Protein AF-A0A183HB91-F1 (afdb_monomer_lite)

Secondary structure (DSSP, 8-state):
--S-SSTTEETTTEEHHHHHHHHHHHHH--GGGSTT--GGGSHHHHHHHHHHHHHHHHHHHHHHHHTTS-HHHHHHHHHHHHHHHHHHHHHHHHHHHHHHHHHTTSSS-----HHHHHHHHHHHHHHHHHHHHHHTT---GGGHHHHHHHIIIIIIHHHHHHHHHHHHHHHHHHHHHHHHHHHS----HHHHHHHHHHHHHHHHHHHHHHHHHHHHHHHHHHHHHHHHHHHTTSSPPPSSSTHHHHHHHHHGGGGGGG-GGGT---S--HHHHHHHHTHHHHHHH-HHHHHHHHHHHHHHHHHHHHH--SSSHHHHHHHHHHHHHHHHHHHHHHHHTT--S---HHHHHHHHHHHHTT--

Foldseek 3Di:
DDQDPDPCDGVVHHHVLVVVVVLLCLQFVAPCPDPPDCQCVDVQLVVLVVVLSVLVSVLVVLLVVLVVDDLVSSLVSLLVSLLSLLVSLVSQVSSVVSVCVVCVPPDPDRDRCSNLSSVLVSLVSVLSSLLSCLVVVVDDLLCLLLSLVLCQPARLVSNLVSLVNSLVSSVVSVVVVVVVVVVVDDDDPVVVVVVVVVVVSSVVSVLVSLLSVLVSLLSLLSSLQSLLCVLVVNRDDDPDPCPQVVSCVVQVSNVSQCDCVNVHHSRDHPVRSCVVVVSVVSSVVHNLVSLQSSLVSLQVSLVSLCVLDDDDPSNVLSVVSSVLSVVSSVLSNCVSVVPPPVSPVVSVVVSSSVVSVSSD

Sequence (360 aa):
MVLFPSDDNILGRVQLSTVIVDSIRLFAAPPALDSMSQAFSVEQCRECWEEFINDSVKVFLGVIQMFGLNPARQREKIVCCIEDFSTLQAEAERAENAFDLYYFGQESSINLSLTSFVMLHTLYLIKYHFYLSFYLDLFASFEYSYVYWYLNEVVFKWLVNTLDRSITLVAAGEKRMLKVRKKSDRKKMSKCKKEIEMKKKANEKQRFLLFYRAQAKIAEAFFMAAVALIASGKIRMPLSDLEQSRFEHRMSPFSSLSSVTFGISLFVEYTQFIHISRIESLRMLGGAKCFSIAADAFDWARGELESLTGNDEIAQEAAAIARICKNNSVVSRIISSGSKNEVNFVTLWYSLYNIFNLII

pLDDT: mean 84.21, std 14.74, range [36.97, 97.75]

Radius of gyration: 22.95 Å; chains: 1; bounding box: 59×44×72 Å

InterPro domains:
  IPR007244 NAA35-like [PTHR21373] (2-344)
  IPR057982 NAA35-like, TPR repeats [PF25789] (3-345)

Structure (mmCIF, N/CA/C/O backbone):
data_AF-A0A183HB91-F1
#
_entry.id   AF-A0A183HB91-F1
#
loop_
_atom_site.group_PDB
_atom_site.id
_atom_site.type_symbol
_atom_site.label_atom_id
_atom_site.label_alt_id
_atom_site.label_comp_id
_atom_site.label_asym_id
_atom_site.label_entity_id
_atom_site.label_seq_id
_atom_site.pdbx_PDB_ins_code
_atom_site.Cartn_x
_atom_site.Cartn_y
_atom_site.Cartn_z
_atom_site.occupancy
_atom_site.B_iso_or_equiv
_atom_site.auth_seq_id
_atom_site.auth_comp_id
_atom_site.auth_asym_id
_atom_site.auth_atom_id
_atom_site.pdbx_PDB_model_num
ATOM 1 N N . MET A 1 1 ? 3.989 -24.593 14.521 1.00 52.81 1 MET A N 1
ATOM 2 C CA . MET A 1 1 ? 3.160 -23.883 15.520 1.00 52.81 1 MET A CA 1
ATOM 3 C C . MET A 1 1 ? 1.775 -23.718 14.918 1.00 52.81 1 MET A C 1
ATOM 5 O O . MET A 1 1 ? 1.701 -23.204 13.812 1.00 52.81 1 MET A O 1
ATOM 9 N N . VAL A 1 2 ? 0.716 -24.206 15.567 1.00 65.62 2 VAL A N 1
ATOM 10 C CA . VAL A 1 2 ? -0.665 -24.027 15.080 1.00 65.62 2 VAL A CA 1
ATOM 11 C C . VAL A 1 2 ? -1.209 -22.741 15.692 1.00 65.62 2 VAL A C 1
ATOM 13 O O . VAL A 1 2 ? -1.291 -22.643 16.914 1.00 65.62 2 VAL A O 1
ATOM 16 N N . LEU A 1 3 ? -1.514 -21.744 14.859 1.00 71.50 3 LEU A N 1
ATOM 17 C CA . LEU A 1 3 ? -1.938 -20.421 15.331 1.00 71.50 3 LEU A CA 1
ATOM 18 C C . LEU A 1 3 ? -3.397 -20.407 15.820 1.00 71.50 3 LEU A C 1
ATOM 20 O O . LEU A 1 3 ? -3.695 -19.694 16.771 1.00 71.50 3 LEU A O 1
ATOM 24 N N . PHE A 1 4 ? -4.260 -21.247 15.240 1.00 72.19 4 PHE A N 1
ATOM 25 C CA . PHE A 1 4 ? -5.665 -21.430 15.632 1.00 72.19 4 PHE A CA 1
ATOM 26 C C . PHE A 1 4 ? -5.953 -22.916 15.894 1.00 72.19 4 PHE A C 1
ATOM 28 O O . PHE A 1 4 ? -6.369 -23.634 14.987 1.00 72.19 4 PHE A O 1
ATOM 35 N N . PRO A 1 5 ? -5.637 -23.424 17.096 1.00 56.12 5 PRO A N 1
ATOM 36 C CA . PRO A 1 5 ? -5.826 -24.836 17.426 1.00 56.12 5 PRO A CA 1
ATOM 37 C C . PRO A 1 5 ? -7.298 -25.230 17.658 1.00 56.12 5 PRO A C 1
ATOM 39 O O . PRO A 1 5 ? -7.615 -26.408 17.516 1.00 56.12 5 PRO A O 1
ATOM 42 N N . SER A 1 6 ? -8.184 -24.276 17.976 1.00 52.97 6 SER A N 1
ATOM 43 C CA . SER A 1 6 ? -9.646 -24.455 18.058 1.00 52.97 6 SER A CA 1
ATOM 44 C C . SER A 1 6 ? -10.346 -23.098 18.236 1.00 52.97 6 SER A C 1
ATOM 46 O O . SER A 1 6 ? -9.891 -22.307 19.068 1.00 52.97 6 SER A O 1
ATOM 48 N N . ASP A 1 7 ? -11.429 -22.872 17.476 1.00 67.31 7 ASP A N 1
ATOM 49 C CA . ASP A 1 7 ? -12.219 -21.629 17.337 1.00 67.31 7 ASP A CA 1
ATOM 50 C C . ASP A 1 7 ? -11.373 -20.348 17.163 1.00 67.31 7 ASP A C 1
ATOM 52 O O . ASP A 1 7 ? -10.148 -20.413 17.074 1.00 67.31 7 ASP A O 1
ATOM 56 N N . ASP A 1 8 ? -11.999 -19.171 17.060 1.00 72.00 8 ASP A N 1
ATOM 57 C CA . ASP A 1 8 ? -11.373 -17.867 16.743 1.00 72.00 8 ASP A CA 1
ATOM 58 C C . ASP A 1 8 ? -10.358 -17.353 17.799 1.00 72.00 8 ASP A C 1
ATOM 60 O O . ASP A 1 8 ? -10.121 -16.151 17.937 1.00 72.00 8 ASP A O 1
ATOM 64 N N . ASN A 1 9 ? -9.749 -18.247 18.579 1.00 79.75 9 ASN A N 1
ATOM 65 C CA . ASN A 1 9 ? -8.780 -17.978 19.626 1.00 79.75 9 ASN A CA 1
ATOM 66 C C . ASN A 1 9 ? -7.344 -18.189 19.134 1.00 79.75 9 ASN A C 1
ATOM 68 O O . ASN A 1 9 ? -6.880 -19.310 18.904 1.00 79.75 9 ASN A O 1
ATOM 72 N N . ILE A 1 10 ? -6.584 -17.100 19.092 1.00 77.94 10 ILE A N 1
ATOM 73 C CA . ILE A 1 10 ? -5.156 -17.104 18.788 1.00 77.94 10 ILE A CA 1
ATOM 74 C C . ILE A 1 10 ? -4.423 -17.880 19.884 1.00 77.94 10 ILE A C 1
ATOM 76 O O . ILE A 1 10 ? -4.494 -17.544 21.073 1.00 77.94 10 ILE A O 1
ATOM 80 N N . LEU A 1 11 ? -3.729 -18.945 19.474 1.00 79.38 11 LEU A N 1
ATOM 81 C CA . LEU A 1 11 ? -3.016 -19.894 20.334 1.00 79.38 11 LEU A CA 1
ATOM 82 C C . LEU A 1 11 ? -3.896 -20.481 21.456 1.00 79.38 11 LEU A C 1
ATOM 84 O O . LEU A 1 11 ? -3.377 -20.872 22.502 1.00 79.38 11 LEU A O 1
ATOM 88 N N . GLY A 1 12 ? -5.223 -20.506 21.262 1.00 77.50 12 GLY A N 1
ATOM 89 C CA . GLY A 1 12 ? -6.198 -20.954 22.261 1.00 77.50 12 GLY A CA 1
ATOM 90 C C . GLY A 1 12 ? -6.335 -20.034 23.481 1.00 77.50 12 GLY A C 1
ATOM 91 O O . GLY A 1 12 ? -6.842 -20.476 24.508 1.00 77.50 12 GLY A O 1
ATOM 92 N N . ARG A 1 13 ? -5.845 -18.785 23.414 1.00 81.75 13 ARG A N 1
ATOM 93 C CA . ARG A 1 13 ? -5.780 -17.873 24.576 1.00 81.75 13 ARG A CA 1
ATOM 94 C C . ARG A 1 13 ? -6.534 -16.564 24.403 1.00 81.75 13 ARG A C 1
ATOM 96 O O . ARG A 1 13 ? -7.133 -16.095 25.364 1.00 81.75 13 ARG A O 1
ATOM 103 N N . VAL A 1 14 ? -6.445 -15.942 23.229 1.00 85.62 14 VAL A N 1
ATOM 104 C CA . VAL A 1 14 ? -6.984 -14.594 22.994 1.00 85.62 14 VAL A CA 1
ATOM 105 C C . VAL A 1 14 ? -7.917 -14.630 21.799 1.00 85.62 14 VAL A C 1
ATOM 107 O O . VAL A 1 14 ? -7.505 -15.056 20.723 1.00 85.62 14 VAL A O 1
ATOM 110 N N . GLN A 1 15 ? -9.147 -14.155 21.974 1.00 89.06 15 GLN A N 1
ATOM 111 C CA . GLN A 1 15 ? -10.116 -14.088 20.886 1.00 89.06 15 GLN A CA 1
ATOM 112 C C . GLN A 1 15 ? -9.663 -13.077 19.825 1.00 89.06 15 GLN A C 1
ATOM 114 O O . GLN A 1 15 ? -9.265 -11.955 20.156 1.00 89.06 15 GLN A O 1
ATOM 119 N N . LEU A 1 16 ? -9.748 -13.450 18.548 1.00 90.75 16 LEU A N 1
ATOM 120 C CA . LEU A 1 16 ? -9.341 -12.606 17.424 1.00 90.75 16 LEU A CA 1
ATOM 121 C C . LEU A 1 16 ? -10.114 -11.279 17.401 1.00 90.75 16 LEU A C 1
ATOM 123 O O . LEU A 1 16 ? -9.519 -10.236 17.140 1.00 90.75 16 LEU A O 1
ATOM 127 N N . SER A 1 17 ? -11.394 -11.291 17.783 1.00 93.94 17 SER A N 1
ATOM 128 C CA . SER A 1 17 ? -12.206 -10.078 17.952 1.00 93.94 17 SER A CA 1
ATOM 129 C C . SER A 1 17 ? -11.549 -9.070 18.902 1.00 93.94 17 SER A C 1
ATOM 131 O O . SER A 1 17 ? -11.483 -7.885 18.592 1.00 93.94 17 SER A O 1
ATOM 133 N N . THR A 1 18 ? -10.979 -9.527 20.023 1.00 92.94 18 THR A N 1
ATOM 134 C CA . THR A 1 18 ? -10.295 -8.656 20.993 1.00 92.94 18 THR A CA 1
ATOM 135 C C . THR A 1 18 ? -9.060 -8.010 20.368 1.00 92.94 18 THR A C 1
ATOM 137 O O . THR A 1 18 ? -8.849 -6.808 20.516 1.00 92.94 18 THR A O 1
ATOM 140 N N . VAL A 1 19 ? -8.280 -8.782 19.605 1.00 93.06 19 VAL A N 1
ATOM 141 C CA . VAL A 1 19 ? -7.089 -8.275 18.906 1.00 93.06 19 VAL A CA 1
ATOM 142 C C . VAL A 1 19 ? -7.458 -7.260 17.823 1.00 93.06 19 VAL A C 1
ATOM 144 O O . VAL A 1 19 ? -6.778 -6.242 17.683 1.00 93.06 19 VAL A O 1
ATOM 147 N N . ILE A 1 20 ? -8.549 -7.489 17.089 1.00 94.88 20 ILE A N 1
ATOM 148 C CA . ILE A 1 20 ? -9.061 -6.551 16.080 1.00 94.88 20 ILE A CA 1
ATOM 149 C C . ILE A 1 20 ? -9.508 -5.248 16.749 1.00 94.88 20 ILE A C 1
ATOM 151 O O . ILE A 1 20 ? -9.086 -4.170 16.333 1.00 94.88 20 ILE A O 1
ATOM 155 N N . VAL A 1 21 ? -10.292 -5.327 17.828 1.00 94.56 21 VAL A N 1
ATOM 156 C CA . VAL A 1 21 ? -10.744 -4.143 18.575 1.00 94.56 21 VAL A CA 1
ATOM 157 C C . VAL A 1 21 ? -9.558 -3.349 19.126 1.00 94.56 21 VAL A C 1
ATOM 159 O O . VAL A 1 21 ? -9.534 -2.122 19.013 1.00 94.56 21 VAL A O 1
ATOM 162 N N . ASP A 1 22 ? -8.543 -4.017 19.673 1.00 92.69 22 ASP A N 1
ATOM 163 C CA . ASP A 1 22 ? -7.336 -3.345 20.158 1.00 92.69 22 ASP A CA 1
ATOM 164 C C . ASP A 1 22 ? -6.518 -2.720 19.019 1.00 92.69 22 ASP A C 1
ATOM 166 O O . ASP A 1 22 ? -6.019 -1.601 19.161 1.00 92.69 22 ASP A O 1
ATOM 170 N N . SER A 1 23 ? -6.454 -3.372 17.858 1.00 93.38 23 SER A N 1
ATOM 171 C CA . SER A 1 23 ? -5.827 -2.818 16.651 1.00 93.38 23 SER A CA 1
ATOM 172 C C . SER A 1 23 ? -6.548 -1.555 16.172 1.00 93.38 23 SER A C 1
ATOM 174 O O . SER A 1 23 ? -5.900 -0.545 15.892 1.00 93.38 23 SER A O 1
ATOM 176 N N . ILE A 1 24 ? -7.884 -1.555 16.174 1.00 93.69 24 ILE A N 1
ATOM 177 C CA . ILE A 1 24 ? -8.702 -0.375 15.865 1.00 93.69 24 ILE A CA 1
ATOM 178 C C . ILE A 1 24 ? -8.445 0.740 16.887 1.00 93.69 24 ILE A C 1
ATOM 180 O O . ILE A 1 24 ? -8.246 1.893 16.501 1.00 93.69 24 ILE A O 1
ATOM 184 N N . ARG A 1 25 ? -8.375 0.433 18.191 1.00 90.81 25 ARG A N 1
ATOM 185 C CA . ARG A 1 25 ? -8.036 1.432 19.227 1.00 90.81 25 ARG A CA 1
ATOM 186 C C . ARG A 1 25 ? -6.679 2.074 18.971 1.00 90.81 25 ARG A C 1
ATOM 188 O O . ARG A 1 25 ? -6.563 3.296 19.053 1.00 90.81 25 ARG A O 1
ATOM 195 N N . LEU A 1 26 ? -5.668 1.268 18.652 1.00 89.31 26 LEU A N 1
ATOM 196 C CA . LEU A 1 26 ? -4.317 1.749 18.370 1.00 89.31 26 LEU A CA 1
ATOM 197 C C . LEU A 1 26 ? -4.258 2.566 17.079 1.00 89.31 26 LEU A C 1
ATOM 199 O O . LEU A 1 26 ? -3.508 3.540 17.011 1.00 89.31 26 LEU A O 1
ATOM 203 N N . PHE A 1 27 ? -5.038 2.200 16.066 1.00 90.88 27 PHE A N 1
ATOM 204 C CA . PHE A 1 27 ? -5.053 2.877 14.776 1.00 90.88 27 PHE A CA 1
ATOM 205 C C . PHE A 1 27 ? -5.843 4.193 14.803 1.00 90.88 27 PHE A C 1
ATOM 207 O O . PHE A 1 27 ? -5.357 5.200 14.296 1.00 90.88 27 PHE A O 1
ATOM 214 N N . ALA A 1 28 ? -7.022 4.208 15.417 1.00 88.31 28 ALA A N 1
ATOM 215 C CA . ALA A 1 28 ? -8.031 5.253 15.240 1.00 88.31 28 ALA A CA 1
ATOM 216 C C . ALA A 1 28 ? -8.426 5.989 16.529 1.00 88.31 28 ALA A C 1
ATOM 218 O O . ALA A 1 28 ? -8.928 7.110 16.465 1.00 88.31 28 ALA A O 1
ATOM 219 N N . ALA A 1 29 ? -8.239 5.365 17.698 1.00 87.31 29 ALA A N 1
ATOM 220 C CA . ALA A 1 29 ? -8.796 5.825 18.975 1.00 87.31 29 ALA A CA 1
ATOM 221 C C . ALA A 1 29 ? -10.270 6.304 18.863 1.00 87.31 29 ALA A C 1
ATOM 223 O O . ALA A 1 29 ? -10.576 7.449 19.229 1.00 87.31 29 ALA A O 1
ATOM 224 N N . PRO A 1 30 ? -11.184 5.477 18.309 1.00 88.25 30 PRO A N 1
ATOM 225 C CA . PRO A 1 30 ? -12.552 5.903 18.030 1.00 88.25 30 PRO A CA 1
ATOM 226 C C . PRO A 1 30 ? -13.308 6.208 19.337 1.00 88.25 30 PRO A C 1
ATOM 228 O O . PRO A 1 30 ? -13.194 5.429 20.287 1.00 88.25 30 PRO A O 1
ATOM 231 N N . PRO A 1 31 ? -14.117 7.288 19.404 1.00 85.69 31 PRO A N 1
ATOM 232 C CA . PRO A 1 31 ? -14.820 7.673 20.633 1.00 85.69 31 PRO A CA 1
ATOM 233 C C . PRO A 1 31 ? -15.761 6.604 21.181 1.00 85.69 31 PRO A C 1
ATOM 235 O O . PRO A 1 31 ? -15.942 6.514 22.391 1.00 85.69 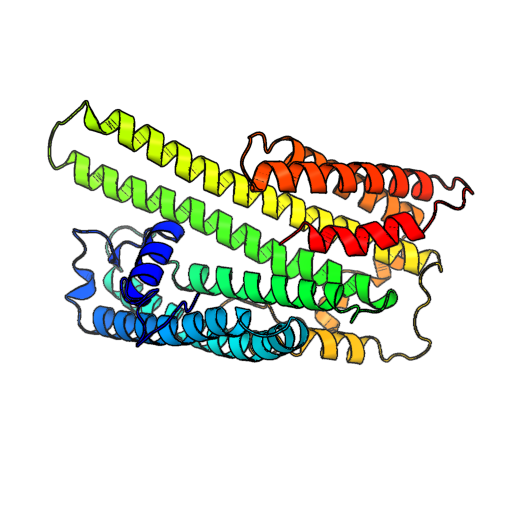31 PRO A O 1
ATOM 238 N N . ALA A 1 32 ? -16.332 5.768 20.307 1.00 85.75 32 ALA A N 1
ATOM 239 C CA . ALA A 1 32 ? -17.210 4.673 20.706 1.00 85.75 32 ALA A CA 1
ATOM 240 C C . ALA A 1 32 ? -16.540 3.726 21.718 1.00 85.75 32 ALA A C 1
ATOM 242 O O . ALA A 1 32 ? -17.212 3.213 22.606 1.00 85.75 32 ALA A O 1
ATOM 243 N N . LEU A 1 33 ? -15.214 3.555 21.633 1.00 86.81 33 LEU A N 1
ATOM 244 C CA . LEU A 1 33 ? -14.431 2.663 22.492 1.00 86.81 33 LEU A CA 1
ATOM 245 C C . LEU A 1 33 ? -13.872 3.334 23.754 1.00 86.81 33 LEU A C 1
ATOM 247 O O . LEU A 1 33 ? -13.156 2.682 24.522 1.00 86.81 33 LEU A O 1
ATOM 251 N N . ASP A 1 34 ? -14.175 4.612 23.980 1.00 84.06 34 ASP A N 1
ATOM 252 C CA . ASP A 1 34 ? -13.778 5.321 25.191 1.00 84.06 34 ASP A CA 1
ATOM 253 C C . ASP A 1 34 ? -14.562 4.790 26.403 1.00 84.06 34 ASP A C 1
ATOM 255 O O . ASP A 1 34 ? -15.761 4.537 26.328 1.00 84.06 34 ASP A O 1
ATOM 259 N N . SER A 1 35 ? -13.918 4.690 27.572 1.00 78.81 35 SER A N 1
ATOM 260 C CA . SER A 1 35 ? -14.524 4.091 28.779 1.00 78.81 35 SER A CA 1
ATOM 261 C C . SER A 1 35 ? -15.776 4.808 29.306 1.00 78.81 35 SER A C 1
ATOM 263 O O . SER A 1 35 ? -16.472 4.271 30.159 1.00 78.81 35 SER A O 1
ATOM 265 N N . MET A 1 36 ? -16.019 6.043 28.861 1.00 77.19 36 MET A N 1
ATOM 266 C CA . MET A 1 36 ? -17.174 6.865 29.244 1.00 77.19 36 MET A CA 1
ATOM 267 C C . MET A 1 36 ? -18.243 6.932 28.145 1.00 77.19 36 MET A C 1
ATOM 269 O O . MET A 1 36 ? -19.259 7.599 28.335 1.00 77.19 36 MET A O 1
ATOM 273 N N . SER A 1 37 ? -18.002 6.304 26.991 1.00 82.56 37 SER A N 1
ATOM 274 C CA . SER A 1 37 ? -18.927 6.329 25.865 1.00 82.56 37 SER A CA 1
ATOM 275 C C . SER A 1 37 ? -20.211 5.574 26.201 1.00 82.56 37 SER A C 1
ATOM 277 O O . SER A 1 37 ? -20.174 4.487 26.770 1.00 82.56 37 SER A O 1
ATOM 279 N N . GLN A 1 38 ? -21.348 6.155 25.823 1.00 85.25 38 GLN A N 1
ATOM 280 C CA . GLN A 1 38 ? -22.665 5.521 25.902 1.00 85.25 38 GLN A CA 1
ATOM 281 C C . GLN A 1 38 ? -23.158 5.089 24.514 1.00 85.25 38 GLN A C 1
ATOM 283 O O . GLN A 1 38 ? -24.316 4.715 24.374 1.00 85.25 38 GLN A O 1
ATOM 288 N N . ALA A 1 39 ? -22.303 5.112 23.484 1.00 85.31 39 ALA A N 1
ATOM 289 C CA . ALA A 1 39 ? -22.708 4.783 22.116 1.00 85.31 39 ALA A CA 1
ATOM 290 C C . ALA A 1 39 ? -23.334 3.383 22.012 1.00 85.31 39 ALA A C 1
ATOM 292 O O . ALA A 1 39 ? -24.367 3.213 21.379 1.00 85.31 39 ALA A O 1
ATOM 293 N N . PHE A 1 40 ? -22.789 2.402 22.734 1.00 88.50 40 PHE A N 1
ATOM 294 C CA . PHE A 1 40 ? -23.314 1.032 22.758 1.00 88.50 40 PHE A CA 1
ATOM 295 C C . PHE A 1 40 ? -24.604 0.845 23.572 1.00 88.50 40 PHE A C 1
ATOM 297 O O . PHE A 1 40 ? -25.138 -0.259 23.607 1.00 88.50 40 PHE A O 1
ATOM 304 N N . SER A 1 41 ? -25.112 1.892 24.235 1.00 88.94 41 SER A N 1
ATOM 305 C CA . SER A 1 41 ? -26.459 1.857 24.827 1.00 88.94 41 SER A CA 1
ATOM 306 C C . SER A 1 41 ? -27.559 2.031 23.776 1.00 88.94 41 SER A C 1
ATOM 308 O O . SER A 1 41 ? -28.701 1.650 24.019 1.00 88.94 41 SER A O 1
ATOM 310 N N . VAL A 1 42 ? -27.214 2.578 22.605 1.00 90.81 42 VAL A N 1
ATOM 311 C CA . VAL A 1 42 ? -28.108 2.656 21.452 1.00 90.81 42 VAL A CA 1
ATOM 312 C C . VAL A 1 42 ? -28.025 1.345 20.684 1.00 90.81 42 VAL A C 1
ATOM 314 O O . VAL A 1 42 ? -26.952 0.953 20.225 1.00 90.81 42 VAL A O 1
ATOM 317 N N . GLU A 1 43 ? -29.173 0.684 20.538 1.00 92.25 43 GLU A N 1
ATOM 318 C CA . GLU A 1 43 ? -29.297 -0.631 19.902 1.00 92.25 43 GLU A CA 1
ATOM 319 C C . GLU A 1 43 ? -28.682 -0.658 18.500 1.00 92.25 43 GLU A C 1
ATOM 321 O O . GLU A 1 43 ? -27.808 -1.481 18.247 1.00 92.25 43 GLU A O 1
ATOM 326 N N . GLN A 1 44 ? -29.011 0.324 17.656 1.00 92.25 44 GLN A N 1
ATOM 327 C CA . GLN A 1 44 ? -28.474 0.434 16.298 1.00 92.25 44 GLN A CA 1
ATOM 328 C C . GLN A 1 44 ? -26.936 0.508 16.257 1.00 92.25 44 GLN A C 1
ATOM 330 O O . GLN A 1 44 ? -26.300 -0.156 15.443 1.00 92.25 44 GLN A O 1
ATOM 335 N N . CYS A 1 45 ? -26.307 1.295 17.140 1.00 91.00 45 CYS A N 1
ATOM 336 C CA . CYS A 1 45 ? -24.845 1.402 17.191 1.00 91.00 45 CYS A CA 1
ATOM 337 C C . CYS A 1 45 ? -24.189 0.096 17.654 1.00 91.00 45 CYS A C 1
ATOM 339 O O . CYS A 1 45 ? -23.101 -0.247 17.193 1.00 91.00 45 CYS A O 1
ATOM 341 N N . ARG A 1 46 ? -24.832 -0.619 18.583 1.00 93.88 46 ARG A N 1
ATOM 342 C CA . ARG A 1 46 ? -24.362 -1.918 19.069 1.00 93.88 46 ARG A CA 1
ATOM 343 C C . ARG A 1 46 ? -24.466 -2.985 17.981 1.00 93.88 46 ARG A C 1
ATOM 345 O O . ARG A 1 46 ? -23.479 -3.668 17.746 1.00 93.88 46 ARG A O 1
ATOM 352 N N . GLU A 1 47 ? -25.607 -3.084 17.305 1.00 95.50 47 GLU A N 1
ATOM 353 C CA . GLU A 1 47 ? -25.835 -4.063 16.234 1.00 95.50 47 GLU A CA 1
ATOM 354 C C . GLU A 1 47 ? -24.842 -3.878 15.084 1.00 95.50 47 GLU A C 1
ATOM 356 O O . GLU A 1 47 ? -24.103 -4.807 14.765 1.00 95.50 47 GLU A O 1
ATOM 361 N N . CYS A 1 48 ? -24.719 -2.660 14.539 1.00 94.25 48 CYS A N 1
ATOM 362 C CA . CYS A 1 48 ? -23.772 -2.401 13.450 1.00 94.25 48 CYS A CA 1
ATOM 363 C C . CYS A 1 48 ? -22.312 -2.664 13.860 1.00 94.25 48 CYS A C 1
ATOM 365 O O . CYS A 1 48 ? -21.499 -3.080 13.037 1.00 94.25 48 CYS A O 1
ATOM 367 N N . TRP A 1 49 ? -21.954 -2.423 15.125 1.00 94.44 49 TRP A N 1
ATOM 368 C CA . TRP A 1 49 ? -20.618 -2.731 15.633 1.00 94.44 49 TRP A CA 1
ATOM 369 C C . TRP A 1 49 ? -20.366 -4.234 15.757 1.00 94.44 49 TRP A C 1
ATOM 371 O O . TRP A 1 49 ? -19.300 -4.709 15.369 1.00 94.44 49 TRP A O 1
ATOM 381 N N . GLU A 1 50 ? -21.320 -4.984 16.308 1.00 95.00 50 GLU A N 1
ATOM 382 C CA . GLU A 1 50 ? -21.208 -6.435 16.461 1.00 95.00 50 GLU A CA 1
ATOM 383 C C . GLU A 1 50 ? -21.135 -7.134 15.100 1.00 95.00 50 GLU A C 1
ATOM 385 O O . GLU A 1 50 ? -20.271 -7.991 14.912 1.00 95.00 50 GLU A O 1
ATOM 390 N N . GLU A 1 51 ? -21.959 -6.720 14.133 1.00 96.12 51 GLU A N 1
ATOM 391 C CA . GLU A 1 51 ? -21.886 -7.185 12.741 1.00 96.12 51 GLU A CA 1
ATOM 392 C C . GLU A 1 51 ? -20.502 -6.919 12.137 1.00 96.12 51 GLU A C 1
ATOM 394 O O . GLU A 1 51 ? -19.820 -7.856 11.713 1.00 96.12 51 GLU A O 1
ATOM 399 N N . PHE A 1 52 ? -20.026 -5.670 12.206 1.00 96.44 52 PHE A N 1
ATOM 400 C CA . PHE A 1 52 ? -18.714 -5.291 11.682 1.00 96.44 52 PHE A CA 1
ATOM 401 C C . PHE A 1 52 ? -17.565 -6.098 12.310 1.00 96.44 52 PHE A C 1
ATOM 403 O O . PHE A 1 52 ? -16.647 -6.525 11.604 1.00 96.44 52 PHE A O 1
ATOM 410 N N . ILE A 1 53 ? -17.582 -6.322 13.629 1.00 96.31 53 ILE A N 1
ATOM 411 C CA . ILE A 1 53 ? -16.537 -7.101 14.309 1.00 96.31 53 ILE A CA 1
ATOM 412 C C . ILE A 1 53 ? -16.613 -8.581 13.935 1.00 96.31 53 ILE A C 1
ATOM 414 O O . ILE A 1 53 ? -15.569 -9.186 13.686 1.00 96.31 53 ILE A O 1
ATOM 418 N N . ASN A 1 54 ? -17.810 -9.163 13.858 1.00 95.19 54 ASN A N 1
ATOM 419 C CA . ASN A 1 54 ? -17.984 -10.560 13.464 1.00 95.19 54 ASN A CA 1
ATOM 420 C C . ASN A 1 54 ? -17.492 -10.806 12.035 1.00 95.19 54 ASN A C 1
ATOM 422 O O . ASN A 1 54 ? -16.795 -11.791 11.782 1.00 95.19 54 ASN A O 1
ATOM 426 N N . ASP A 1 55 ? -17.791 -9.898 11.111 1.00 96.44 55 ASP A N 1
ATOM 427 C CA . ASP A 1 55 ? -17.302 -10.007 9.740 1.00 96.44 55 ASP A CA 1
ATOM 428 C C . ASP A 1 55 ? -15.802 -9.726 9.654 1.00 96.44 55 ASP A C 1
ATOM 430 O O . ASP A 1 55 ? -15.081 -10.485 9.004 1.00 96.44 55 ASP A O 1
ATOM 434 N N . SER A 1 56 ? -15.283 -8.755 10.414 1.00 96.56 56 SER A N 1
ATOM 435 C CA . SER A 1 56 ? -13.836 -8.537 10.533 1.00 96.56 56 SER A CA 1
ATOM 436 C C . SER A 1 56 ? -13.109 -9.811 10.972 1.00 96.56 56 SER A C 1
ATOM 438 O O . SER A 1 56 ? -12.097 -10.168 10.375 1.00 96.56 56 SER A O 1
ATOM 440 N N . VAL A 1 57 ? -13.614 -10.538 11.975 1.00 95.25 57 VAL A N 1
ATOM 441 C CA . VAL A 1 57 ? -13.009 -11.803 12.432 1.00 95.25 57 VAL A CA 1
ATOM 442 C C . VAL A 1 57 ? -12.882 -12.800 11.281 1.00 95.25 57 VAL A C 1
ATOM 444 O O . VAL A 1 57 ? -11.789 -13.326 11.067 1.00 95.25 57 VAL A O 1
ATOM 447 N N . LYS A 1 58 ? -13.947 -13.009 10.495 1.00 93.31 58 LYS A N 1
ATOM 448 C CA . LYS A 1 58 ? -13.932 -13.930 9.344 1.00 93.31 58 LYS A CA 1
ATOM 449 C C . LYS A 1 58 ? -12.909 -13.500 8.290 1.00 93.31 58 LYS A C 1
ATOM 451 O O . LYS A 1 58 ? -12.100 -14.316 7.847 1.00 93.31 58 LYS A O 1
ATOM 456 N N . VAL A 1 59 ? -12.914 -12.217 7.924 1.00 95.75 59 VAL A N 1
ATOM 457 C CA . VAL A 1 59 ? -12.026 -11.664 6.892 1.00 95.75 59 VAL A CA 1
ATOM 458 C C . VAL A 1 59 ? -10.556 -11.751 7.319 1.00 95.75 59 VAL A C 1
ATOM 460 O O . VAL A 1 59 ? -9.712 -12.268 6.581 1.00 95.75 59 VAL A O 1
ATOM 463 N N . PHE A 1 60 ? -10.232 -11.311 8.538 1.00 95.19 60 PHE A N 1
ATOM 464 C CA . PHE A 1 60 ? -8.866 -11.369 9.063 1.00 95.19 60 PHE A CA 1
ATOM 465 C C . PHE A 1 60 ? -8.386 -12.806 9.280 1.00 95.19 60 PHE A C 1
ATOM 467 O O . PHE A 1 60 ? -7.215 -13.095 9.028 1.00 95.19 60 PHE A O 1
ATOM 474 N N . LEU A 1 61 ? -9.266 -13.727 9.682 1.00 92.38 61 LEU A N 1
ATOM 475 C CA . LEU A 1 61 ? -8.928 -15.146 9.755 1.00 92.38 61 LEU A CA 1
ATOM 476 C C . LEU A 1 61 ? -8.535 -15.690 8.373 1.00 92.38 61 LEU A C 1
ATOM 478 O O . LEU A 1 61 ? -7.519 -16.378 8.264 1.00 92.38 61 LEU A O 1
ATOM 482 N N . GLY A 1 62 ? -9.269 -15.319 7.319 1.00 92.50 62 GLY A N 1
ATOM 483 C CA . GLY A 1 62 ? -8.937 -15.665 5.934 1.00 92.50 62 GLY A CA 1
ATOM 484 C C . GLY A 1 62 ? -7.546 -15.176 5.509 1.00 92.50 62 GLY A C 1
ATOM 485 O O . GLY A 1 62 ? -6.774 -15.943 4.927 1.00 92.50 62 GLY A O 1
ATOM 486 N N . VAL A 1 63 ? -7.181 -13.941 5.872 1.00 94.88 63 VAL A N 1
ATOM 487 C CA . VAL A 1 63 ? -5.833 -13.390 5.629 1.00 94.88 63 VAL A CA 1
ATOM 488 C C . VAL A 1 63 ? -4.760 -14.153 6.399 1.00 94.88 63 VAL A C 1
ATOM 490 O O . VAL A 1 63 ? -3.712 -14.483 5.846 1.00 94.88 63 VAL A O 1
ATOM 493 N N . ILE A 1 64 ? -4.992 -14.462 7.674 1.00 92.38 64 ILE A N 1
ATOM 494 C CA . ILE A 1 64 ? -3.996 -15.175 8.478 1.00 92.38 64 ILE A CA 1
ATOM 495 C C . ILE A 1 64 ? -3.788 -16.601 7.945 1.00 92.38 64 ILE A C 1
ATOM 497 O O . ILE A 1 64 ? -2.653 -17.063 7.836 1.00 92.38 64 ILE A O 1
ATOM 501 N N . GLN A 1 65 ? -4.867 -17.289 7.564 1.00 91.12 65 GLN A N 1
ATOM 502 C CA . GLN A 1 65 ? -4.803 -18.623 6.962 1.00 91.12 65 GLN A CA 1
ATOM 503 C C . GLN A 1 65 ? -4.088 -18.616 5.608 1.00 91.12 65 GLN A C 1
ATOM 505 O O . GLN A 1 65 ? -3.337 -19.548 5.312 1.00 91.12 65 GLN A O 1
ATOM 510 N N . MET A 1 66 ? -4.269 -17.561 4.809 1.00 94.31 66 MET A N 1
ATOM 511 C CA . MET A 1 66 ? -3.564 -17.388 3.540 1.00 94.31 66 MET A CA 1
ATOM 512 C C . MET A 1 66 ? -2.044 -17.466 3.726 1.00 94.31 66 MET A C 1
ATOM 514 O O . MET A 1 66 ? -1.397 -18.159 2.946 1.00 94.31 66 MET A O 1
ATOM 518 N N . PHE A 1 67 ? -1.465 -16.857 4.766 1.00 92.00 67 PHE A N 1
ATOM 519 C CA . PHE A 1 67 ? -0.015 -16.929 5.018 1.00 92.00 67 PHE A CA 1
ATOM 520 C C . PHE A 1 67 ? 0.510 -18.349 5.306 1.00 92.00 67 PHE A C 1
ATOM 522 O O . PHE A 1 67 ? 1.716 -18.578 5.242 1.00 92.00 67 PHE A O 1
ATOM 529 N N . GLY A 1 68 ? -0.368 -19.322 5.57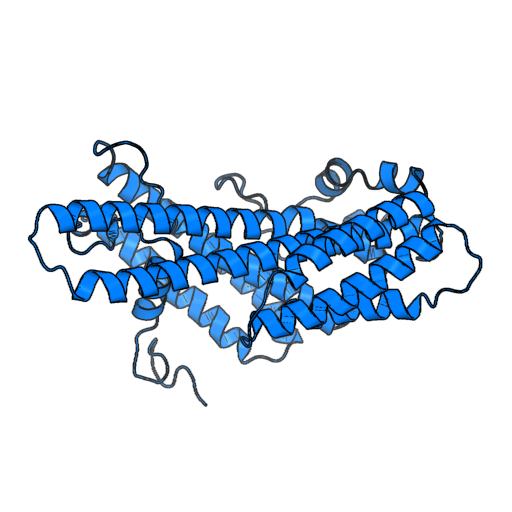5 1.00 91.19 68 GLY A N 1
ATOM 530 C CA . GLY A 1 68 ? -0.010 -20.742 5.666 1.00 91.19 68 GLY A CA 1
ATOM 531 C C . GLY A 1 68 ? 0.175 -21.442 4.311 1.00 91.19 68 GLY A C 1
ATOM 532 O O . GLY A 1 68 ? 0.618 -22.588 4.271 1.00 91.19 68 GLY A O 1
ATOM 533 N N . LEU A 1 69 ? -0.172 -20.785 3.202 1.00 94.06 69 LEU A N 1
ATOM 534 C CA . LEU A 1 69 ? -0.044 -21.317 1.845 1.00 94.06 69 LEU A CA 1
ATOM 535 C C . LEU A 1 69 ? 1.346 -21.023 1.259 1.00 94.06 69 LEU A C 1
ATOM 537 O O . LEU A 1 69 ? 2.084 -20.180 1.759 1.00 94.06 69 LEU A O 1
ATOM 541 N N . ASN A 1 70 ? 1.709 -21.687 0.157 1.00 96.50 70 ASN A N 1
ATOM 542 C CA . ASN A 1 70 ? 2.913 -21.316 -0.599 1.00 96.50 70 ASN A CA 1
ATOM 543 C C . ASN A 1 70 ? 2.720 -19.971 -1.342 1.00 96.50 70 ASN A C 1
ATOM 545 O O . ASN A 1 70 ? 1.576 -19.608 -1.620 1.00 96.50 70 ASN A O 1
ATOM 549 N N . PRO A 1 71 ? 3.796 -19.256 -1.728 1.00 94.81 71 PRO A N 1
ATOM 550 C CA . PRO A 1 71 ? 3.705 -17.907 -2.306 1.00 94.81 71 PRO A CA 1
ATOM 551 C C . PRO A 1 71 ? 2.779 -17.769 -3.528 1.00 94.81 71 PRO A C 1
ATOM 553 O O . PRO A 1 71 ? 2.048 -16.788 -3.641 1.00 94.81 71 PRO A O 1
ATOM 556 N N . ALA A 1 72 ? 2.746 -18.759 -4.428 1.00 95.81 72 ALA A N 1
ATOM 557 C CA . ALA A 1 72 ? 1.848 -18.730 -5.587 1.00 95.81 72 ALA A CA 1
ATOM 558 C C . ALA A 1 72 ? 0.372 -18.805 -5.163 1.00 95.81 72 ALA A C 1
ATOM 560 O O . ALA A 1 72 ? -0.457 -18.026 -5.631 1.00 95.81 72 ALA A O 1
ATOM 561 N N . ARG A 1 73 ? 0.057 -19.690 -4.211 1.00 97.62 73 ARG A N 1
ATOM 562 C CA . ARG A 1 73 ? -1.292 -19.828 -3.644 1.00 97.62 73 ARG A CA 1
ATOM 563 C C . ARG A 1 73 ? -1.693 -18.653 -2.762 1.00 97.62 73 ARG A C 1
ATOM 565 O O . ARG A 1 73 ? -2.860 -18.277 -2.773 1.00 97.62 73 ARG A O 1
ATOM 572 N N . GLN A 1 74 ? -0.748 -18.048 -2.044 1.00 96.81 74 GLN A N 1
ATOM 573 C CA . GLN A 1 74 ? -0.983 -16.789 -1.337 1.00 96.81 74 GLN A CA 1
ATOM 574 C C . GLN A 1 74 ? -1.453 -15.724 -2.322 1.00 96.81 74 GLN A C 1
ATOM 576 O O . GLN A 1 74 ? -2.510 -15.138 -2.127 1.00 96.81 74 GLN A O 1
ATOM 581 N N . ARG A 1 75 ? -0.725 -15.547 -3.431 1.00 95.38 75 ARG A N 1
ATOM 582 C CA . ARG A 1 75 ? -1.054 -14.561 -4.462 1.00 95.38 75 ARG A CA 1
ATOM 583 C C . ARG A 1 75 ? -2.461 -14.746 -5.032 1.00 95.38 75 ARG A C 1
ATOM 585 O O . ARG A 1 75 ? -3.173 -13.764 -5.204 1.00 95.38 75 ARG A O 1
ATOM 592 N N . GLU A 1 76 ? -2.851 -15.985 -5.326 1.00 95.44 76 GLU A N 1
ATOM 593 C CA . GLU A 1 76 ? -4.212 -16.310 -5.773 1.00 95.44 76 GLU A CA 1
ATOM 594 C C . GLU A 1 76 ? -5.254 -15.981 -4.695 1.00 95.44 76 GLU A C 1
ATOM 596 O O . GLU A 1 76 ? -6.274 -15.363 -4.986 1.00 95.44 76 GLU A O 1
ATOM 601 N N . LYS A 1 77 ? -4.986 -16.349 -3.436 1.00 97.06 77 LYS A N 1
ATOM 602 C CA . LYS A 1 77 ? -5.923 -16.154 -2.324 1.00 97.06 77 LYS A CA 1
ATOM 603 C C . LYS A 1 77 ? -6.105 -14.682 -1.936 1.00 97.06 77 LYS A C 1
ATOM 605 O O . LYS A 1 77 ? -7.194 -14.338 -1.480 1.00 97.06 77 LYS A O 1
ATOM 610 N N . ILE A 1 78 ? -5.109 -13.817 -2.171 1.00 95.94 78 ILE A N 1
ATOM 611 C CA . ILE A 1 78 ? -5.238 -12.364 -1.956 1.00 95.94 78 ILE A CA 1
ATOM 612 C C . ILE A 1 78 ? -6.439 -11.800 -2.721 1.00 95.94 78 ILE A C 1
ATOM 614 O O . ILE A 1 78 ? -7.125 -10.940 -2.183 1.00 95.94 78 ILE A O 1
ATOM 618 N N . VAL A 1 79 ? -6.730 -12.293 -3.930 1.00 93.88 79 VAL A N 1
ATOM 619 C CA . VAL A 1 79 ? -7.858 -11.799 -4.739 1.00 93.88 79 VAL A CA 1
ATOM 620 C C . VAL A 1 79 ? -9.186 -11.997 -4.008 1.00 93.88 79 VAL A C 1
ATOM 622 O O . VAL A 1 79 ? -9.947 -11.047 -3.856 1.00 93.88 79 VAL A O 1
ATOM 625 N N . CYS A 1 80 ? -9.411 -13.190 -3.449 1.00 94.62 80 CYS A N 1
ATOM 626 C CA . CYS A 1 80 ? -10.589 -13.457 -2.621 1.00 94.62 80 CYS A CA 1
ATOM 627 C C . CYS A 1 80 ? -10.608 -12.575 -1.367 1.00 94.62 80 CYS A C 1
ATOM 629 O O . CYS A 1 80 ? -11.639 -12.014 -1.024 1.00 94.62 80 CYS A O 1
ATOM 631 N N . CYS A 1 81 ? -9.462 -12.412 -0.695 1.00 95.88 81 CYS A N 1
ATOM 632 C CA . CYS A 1 81 ? -9.393 -11.536 0.473 1.00 95.88 81 CYS A CA 1
ATOM 633 C C . CYS A 1 81 ? -9.739 -10.084 0.109 1.00 95.88 81 CYS A C 1
ATOM 635 O O . CYS A 1 81 ? -10.391 -9.410 0.890 1.00 95.88 81 CYS A O 1
ATOM 637 N N . ILE A 1 82 ? -9.343 -9.587 -1.064 1.00 94.56 82 ILE A N 1
ATOM 638 C CA . ILE A 1 82 ? -9.679 -8.228 -1.508 1.00 94.56 82 ILE A CA 1
ATOM 639 C C . ILE A 1 82 ? -11.190 -8.061 -1.718 1.00 94.56 82 ILE A C 1
ATOM 641 O O . ILE A 1 82 ? -11.734 -7.025 -1.342 1.00 94.56 82 ILE A O 1
ATOM 645 N N . GLU A 1 83 ? -11.875 -9.068 -2.262 1.00 93.38 83 GLU A N 1
ATOM 646 C CA . GLU A 1 83 ? -13.342 -9.080 -2.349 1.00 93.38 83 GLU A CA 1
ATOM 647 C C . GLU A 1 83 ? -13.985 -9.041 -0.956 1.00 93.38 83 GLU A C 1
ATOM 649 O O . GLU A 1 83 ? -14.825 -8.178 -0.698 1.00 93.38 83 GLU A O 1
ATOM 654 N N . ASP A 1 84 ? -13.512 -9.881 -0.031 1.00 95.25 84 ASP A N 1
ATOM 655 C CA . ASP A 1 84 ? -13.974 -9.901 1.361 1.00 95.25 84 ASP A CA 1
ATOM 656 C C . ASP A 1 84 ? -13.765 -8.535 2.052 1.00 95.25 84 ASP A C 1
ATOM 658 O O . ASP A 1 84 ? -14.652 -8.022 2.739 1.00 95.25 84 ASP A O 1
ATOM 662 N N . PHE A 1 85 ? -12.609 -7.896 1.832 1.00 94.81 85 PHE A N 1
ATOM 663 C CA . PHE A 1 85 ? -12.308 -6.551 2.332 1.00 94.81 85 PHE A CA 1
ATOM 664 C C . PHE A 1 85 ? -13.180 -5.469 1.683 1.00 94.81 85 PHE A C 1
ATOM 666 O O . PHE A 1 85 ? -13.516 -4.489 2.346 1.00 94.81 85 PHE A O 1
ATOM 673 N N . SER A 1 86 ? -13.573 -5.631 0.418 1.00 92.25 86 SER A N 1
ATOM 674 C CA . SER A 1 86 ? -14.501 -4.716 -0.253 1.00 92.25 86 SER A CA 1
ATOM 675 C C . SER A 1 86 ? -15.886 -4.752 0.392 1.00 92.25 86 SER A C 1
ATOM 677 O O . SER A 1 86 ? -16.493 -3.702 0.595 1.00 92.25 86 SER A O 1
ATOM 679 N N . THR A 1 87 ? -16.381 -5.938 0.753 1.00 93.00 87 THR A N 1
ATOM 680 C CA . THR A 1 87 ? -17.624 -6.072 1.525 1.00 93.00 87 THR A CA 1
ATOM 681 C C . THR A 1 87 ? -17.455 -5.482 2.923 1.00 93.00 87 THR A C 1
ATOM 683 O O . THR A 1 87 ? -18.270 -4.664 3.344 1.00 93.00 87 THR A O 1
ATOM 686 N N . LEU A 1 88 ? -16.352 -5.801 3.610 1.00 95.19 88 LEU A N 1
ATOM 687 C CA . LEU A 1 88 ? -16.060 -5.275 4.946 1.00 95.19 88 LEU A CA 1
ATOM 688 C C . LEU A 1 88 ? -15.948 -3.741 4.974 1.00 95.19 88 LEU A C 1
ATOM 690 O O . LEU A 1 88 ? -16.266 -3.113 5.981 1.00 95.19 88 LEU A O 1
ATOM 694 N N . GLN A 1 89 ? -15.524 -3.118 3.873 1.00 92.81 89 GLN A N 1
ATOM 695 C CA . GLN A 1 89 ? -15.484 -1.662 3.737 1.00 92.81 89 GLN A CA 1
ATOM 696 C C . GLN A 1 89 ? -16.889 -1.044 3.818 1.00 92.81 89 GLN A C 1
ATOM 698 O O . GLN A 1 89 ? -17.055 -0.013 4.471 1.00 92.81 89 GLN A O 1
ATOM 703 N N . ALA A 1 90 ? -17.895 -1.677 3.205 1.00 90.81 90 ALA A N 1
ATOM 704 C CA . ALA A 1 90 ? -19.287 -1.232 3.280 1.00 90.81 90 ALA A CA 1
ATOM 705 C C . ALA A 1 90 ? -19.879 -1.440 4.686 1.00 90.81 90 ALA A C 1
ATOM 707 O O . ALA A 1 90 ? -20.620 -0.591 5.181 1.00 90.81 90 ALA A O 1
ATOM 708 N N . GLU A 1 91 ? -19.508 -2.534 5.359 1.00 93.06 91 GLU A N 1
ATOM 709 C CA . GLU A 1 91 ? -19.858 -2.777 6.767 1.00 93.06 91 GLU A CA 1
ATOM 710 C C . GLU A 1 91 ? -19.263 -1.706 7.691 1.00 93.06 91 GLU A C 1
ATOM 712 O O . GLU A 1 91 ? -19.951 -1.155 8.554 1.00 93.06 91 GLU A O 1
ATOM 717 N N . ALA A 1 92 ? -17.992 -1.351 7.473 1.00 92.69 92 ALA A N 1
ATOM 718 C CA . ALA A 1 92 ? -17.319 -0.298 8.221 1.00 92.69 92 ALA A CA 1
ATOM 719 C C . ALA A 1 92 ? -18.019 1.053 8.050 1.00 92.69 92 ALA A C 1
ATOM 721 O O . ALA A 1 92 ? -18.249 1.744 9.038 1.00 92.69 92 ALA A O 1
ATOM 722 N N . GLU A 1 93 ? -18.386 1.423 6.821 1.00 90.19 93 GLU A N 1
ATOM 723 C CA . GLU A 1 93 ? -19.106 2.671 6.559 1.00 90.19 93 GLU A CA 1
ATOM 724 C C . GLU A 1 93 ? -20.495 2.677 7.213 1.00 90.19 93 GLU A C 1
ATOM 726 O O . GLU A 1 93 ? -20.889 3.674 7.817 1.00 90.19 93 GLU A O 1
ATOM 731 N N . ARG A 1 94 ? -21.231 1.558 7.167 1.00 91.50 94 ARG A N 1
ATOM 732 C CA . ARG A 1 94 ? -22.530 1.441 7.849 1.00 91.50 94 ARG A CA 1
ATOM 733 C C . ARG A 1 94 ? -22.395 1.674 9.352 1.00 91.50 94 ARG A C 1
ATOM 735 O O . ARG A 1 94 ? -23.177 2.436 9.922 1.00 91.50 94 ARG A O 1
ATOM 742 N N . ALA A 1 95 ? -21.394 1.056 9.979 1.00 91.75 95 ALA A N 1
ATOM 743 C CA . ALA A 1 95 ? -21.108 1.255 11.394 1.00 91.75 95 ALA A CA 1
ATOM 744 C C . ALA A 1 95 ? -20.709 2.710 11.691 1.00 91.75 95 ALA A C 1
ATOM 746 O O . ALA A 1 95 ? -21.222 3.298 12.643 1.00 91.75 95 ALA A O 1
ATOM 747 N N . GLU A 1 96 ? -19.849 3.317 10.867 1.00 89.25 96 GLU A N 1
ATOM 748 C CA . GLU A 1 96 ? -19.474 4.730 11.007 1.00 89.25 96 GLU A CA 1
ATOM 749 C C . GLU A 1 96 ? -20.682 5.660 10.913 1.00 89.25 96 GLU A C 1
ATOM 751 O O . GLU A 1 96 ? -20.879 6.474 11.809 1.00 89.25 96 GLU A O 1
ATOM 756 N N . ASN A 1 97 ? -21.547 5.476 9.916 1.00 88.69 97 ASN A N 1
ATOM 757 C CA . ASN A 1 97 ? -22.761 6.271 9.745 1.00 88.69 97 ASN A CA 1
ATOM 758 C C . ASN A 1 97 ? -23.700 6.168 10.959 1.00 88.69 97 ASN A C 1
ATOM 760 O O . ASN A 1 97 ? -24.262 7.175 11.391 1.00 88.69 97 ASN A O 1
ATOM 764 N N . ALA A 1 98 ? -23.854 4.977 11.550 1.00 89.88 98 ALA A N 1
ATOM 765 C CA . ALA A 1 98 ? -24.669 4.794 12.753 1.00 89.88 98 ALA A CA 1
ATOM 766 C C . ALA A 1 98 ? -24.113 5.583 13.953 1.00 89.88 98 ALA A C 1
ATOM 768 O O . ALA A 1 98 ? -24.861 6.231 14.687 1.00 89.88 98 ALA A O 1
ATOM 769 N N . PHE A 1 99 ? -22.794 5.562 14.148 1.00 88.00 99 PHE A N 1
ATOM 770 C CA . PHE A 1 99 ? -22.150 6.349 15.197 1.00 88.00 99 PHE A CA 1
ATOM 771 C C . PHE A 1 99 ? -22.173 7.853 14.895 1.00 88.00 99 PHE A C 1
ATOM 773 O O . PHE A 1 99 ? -22.411 8.640 15.808 1.00 88.00 99 PHE A O 1
ATOM 780 N N . ASP A 1 100 ? -21.966 8.270 13.647 1.00 86.19 100 ASP A N 1
ATOM 781 C CA . ASP A 1 100 ? -22.015 9.679 13.250 1.00 86.19 100 ASP A CA 1
ATOM 782 C C . ASP A 1 100 ? -23.401 10.280 13.509 1.00 86.19 100 ASP A C 1
ATOM 784 O O . ASP A 1 100 ? -23.500 11.384 14.048 1.00 86.19 100 ASP A O 1
ATOM 788 N N . LEU A 1 101 ? -24.472 9.528 13.228 1.00 86.19 101 LEU A N 1
ATOM 789 C CA . LEU A 1 101 ? -25.844 9.901 13.584 1.00 86.19 101 LEU A CA 1
ATOM 790 C C . LEU A 1 101 ? -26.033 10.039 15.101 1.00 86.19 101 LEU A C 1
ATOM 792 O O . LEU A 1 101 ? -26.658 10.997 15.552 1.00 86.19 101 LEU A O 1
ATOM 796 N N . TYR A 1 102 ? -25.469 9.124 15.895 1.00 85.12 102 TYR A N 1
ATOM 797 C CA . TYR A 1 102 ? -25.524 9.195 17.359 1.00 85.12 102 TYR A CA 1
ATOM 798 C C . TYR A 1 102 ? -24.784 10.416 17.924 1.00 85.12 102 TYR A C 1
ATOM 800 O O . TYR A 1 102 ? -25.252 11.059 18.866 1.00 85.12 102 TYR A O 1
ATOM 808 N N . TYR A 1 103 ? -23.622 10.747 17.360 1.00 79.94 103 TYR A N 1
ATOM 809 C CA . TYR A 1 103 ? -22.793 11.860 17.819 1.00 79.94 103 TYR A CA 1
ATOM 810 C C . TYR A 1 103 ? -23.212 13.223 17.242 1.00 79.94 103 TYR A C 1
ATOM 812 O O . TYR A 1 103 ? -22.697 14.256 17.689 1.00 79.94 103 TYR A O 1
ATOM 820 N N . PHE A 1 104 ? -24.154 13.256 16.293 1.00 69.44 104 PHE A N 1
ATOM 821 C CA . PHE A 1 104 ? -24.646 14.481 15.670 1.00 69.44 104 PHE A CA 1
ATOM 822 C C . PHE A 1 104 ? -25.278 15.412 16.726 1.00 69.44 104 PHE A C 1
ATOM 824 O O . PHE A 1 104 ? -26.382 15.184 17.213 1.00 69.44 104 PHE A O 1
ATOM 831 N N . GLY A 1 105 ? -24.547 16.464 17.120 1.00 57.34 105 GLY A N 1
ATOM 832 C CA . GLY A 1 105 ? -24.955 17.428 18.156 1.00 57.34 105 GLY A CA 1
ATOM 833 C C . GLY A 1 105 ? -23.914 17.698 19.252 1.00 57.34 105 GLY A C 1
ATOM 834 O O . GLY A 1 105 ? -24.037 18.688 19.972 1.00 57.34 105 GLY A O 1
ATOM 835 N N . GLN A 1 106 ? -22.857 16.884 19.364 1.00 56.78 106 GLN A N 1
ATOM 836 C CA . GLN A 1 106 ? -21.698 17.166 20.225 1.00 56.78 106 GLN A CA 1
ATOM 837 C C . GLN A 1 106 ? -20.513 17.604 19.352 1.00 56.78 106 GLN A C 1
ATOM 839 O O . GLN A 1 106 ? -20.008 16.790 18.595 1.00 56.78 106 GLN A O 1
ATOM 844 N N . GLU A 1 107 ? -20.120 18.887 19.425 1.00 47.00 107 GLU A N 1
ATOM 845 C CA . GLU A 1 107 ? -18.987 19.535 18.718 1.00 47.00 107 GLU A CA 1
ATOM 846 C C . GLU A 1 107 ? -18.451 18.791 17.472 1.00 47.00 107 GLU A C 1
ATOM 848 O O . GLU A 1 107 ? -17.622 17.886 17.555 1.00 47.00 107 GLU A O 1
ATOM 853 N N . SER A 1 108 ? -18.886 19.260 16.302 1.00 44.16 108 SER A N 1
ATOM 854 C CA . SER A 1 108 ? -18.414 18.916 14.956 1.00 44.16 108 SER A CA 1
ATOM 855 C C . SER A 1 108 ? -16.906 18.621 14.868 1.00 44.16 108 SER A C 1
ATOM 857 O O . SER A 1 108 ? -16.087 19.542 14.845 1.00 44.16 108 SER A O 1
ATOM 859 N N . SER A 1 109 ? -16.545 17.334 14.836 1.00 47.25 109 SER A N 1
ATOM 860 C CA . SER A 1 109 ? -15.366 16.717 14.183 1.00 47.25 109 SER A CA 1
ATOM 861 C C . SER A 1 109 ? -15.063 15.344 14.801 1.00 47.25 109 SER A C 1
ATOM 863 O O . SER A 1 109 ? -13.957 15.072 15.277 1.00 47.25 109 SER A O 1
ATOM 865 N N . ILE A 1 110 ? -16.048 14.448 14.825 1.00 52.47 110 ILE A N 1
ATOM 866 C CA . ILE A 1 110 ? -15.796 13.053 15.187 1.00 52.47 110 ILE A CA 1
ATOM 867 C C . ILE A 1 110 ? -15.573 12.293 13.885 1.00 52.47 110 ILE A C 1
ATOM 869 O O . ILE A 1 110 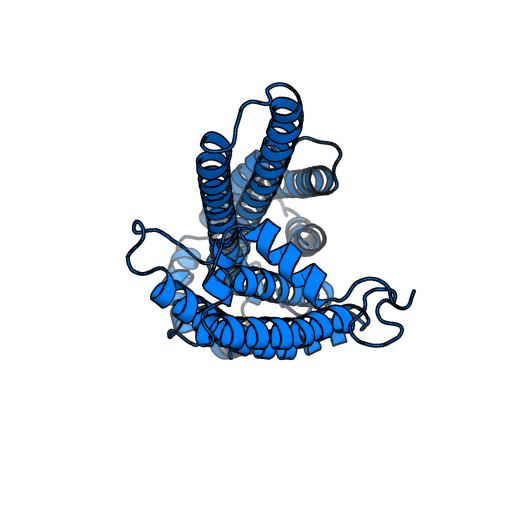? -16.497 11.794 13.274 1.00 52.47 110 ILE A O 1
ATOM 873 N N . ASN A 1 111 ? -14.321 12.264 13.429 1.00 57.91 111 ASN A N 1
ATOM 874 C CA . ASN A 1 111 ? -13.933 11.354 12.360 1.00 57.91 111 ASN A CA 1
ATOM 875 C C . ASN A 1 111 ? -13.805 9.959 12.974 1.00 57.91 111 ASN A C 1
ATOM 877 O O . ASN A 1 111 ? -12.872 9.695 13.740 1.00 57.91 111 ASN A O 1
ATOM 881 N N . LEU A 1 112 ? -14.735 9.071 12.653 1.00 61.03 112 LEU A N 1
ATOM 882 C CA . LEU A 1 112 ? -14.509 7.642 12.802 1.00 61.03 112 LEU A CA 1
ATOM 883 C C . LEU A 1 112 ? -13.551 7.176 11.695 1.00 61.03 112 LEU A C 1
ATOM 885 O O . LEU A 1 112 ? -13.236 7.910 10.750 1.00 61.03 112 LEU A O 1
ATOM 889 N N . SER A 1 113 ? -12.928 6.024 11.911 1.00 76.75 113 SER A N 1
ATOM 890 C CA . SER A 1 113 ? -11.890 5.518 10.998 1.00 76.75 113 SER A CA 1
ATOM 891 C C . SER A 1 113 ? -11.782 4.000 10.976 1.00 76.75 113 SER A C 1
ATOM 893 O O . SER A 1 113 ? -10.706 3.448 10.751 1.00 76.75 113 SER A O 1
ATOM 895 N N . LEU A 1 114 ? -12.920 3.334 11.153 1.00 90.69 114 LEU A N 1
ATOM 896 C CA . LEU A 1 114 ? -13.127 1.953 10.734 1.00 90.69 114 LEU A CA 1
ATOM 897 C C . LEU A 1 114 ? -12.891 1.831 9.228 1.00 90.69 114 LEU A C 1
ATOM 899 O O . LEU A 1 114 ? -12.119 0.977 8.805 1.00 90.69 114 LEU A O 1
ATOM 903 N N . THR A 1 115 ? -13.431 2.750 8.425 1.00 90.25 115 THR A N 1
ATOM 904 C CA . THR A 1 115 ? -13.214 2.761 6.970 1.00 90.25 115 THR A CA 1
ATOM 905 C C . THR A 1 115 ? -11.739 2.939 6.616 1.00 90.25 115 THR A C 1
ATOM 907 O O . THR A 1 115 ? -11.229 2.271 5.722 1.00 90.25 115 THR A O 1
ATOM 910 N N . SER A 1 116 ? -11.018 3.793 7.349 1.00 90.44 116 SER A N 1
ATOM 911 C CA . SER A 1 116 ? -9.568 3.972 7.179 1.00 90.44 116 SER A CA 1
ATOM 912 C C . SER A 1 116 ? -8.761 2.763 7.680 1.00 90.44 116 SER A C 1
ATOM 914 O O . SER A 1 116 ? -7.697 2.467 7.143 1.00 90.44 116 SER A O 1
ATOM 916 N N . PHE A 1 117 ? -9.252 2.056 8.700 1.00 93.69 117 PHE A N 1
ATOM 917 C CA . PHE A 1 117 ? -8.626 0.840 9.216 1.00 93.69 117 PHE A CA 1
ATOM 918 C C . PHE A 1 117 ? -8.741 -0.313 8.217 1.00 93.69 117 PHE A C 1
ATOM 920 O O . PHE A 1 117 ? -7.743 -0.981 7.943 1.00 93.69 117 PHE A O 1
ATOM 927 N N . VAL A 1 118 ? -9.927 -0.519 7.639 1.00 94.75 118 VAL A N 1
ATOM 928 C CA . VAL A 1 118 ? -10.154 -1.516 6.583 1.00 94.75 118 VAL A CA 1
ATOM 929 C C . VAL A 1 118 ? -9.304 -1.171 5.358 1.00 94.75 118 VAL A C 1
ATOM 931 O O . VAL A 1 118 ? -8.522 -2.007 4.910 1.00 94.75 118 VAL A O 1
ATOM 934 N N . MET A 1 119 ? -9.326 0.094 4.922 1.00 92.12 119 MET A N 1
ATOM 935 C CA . MET A 1 119 ? -8.482 0.613 3.839 1.00 92.12 119 MET A CA 1
ATOM 936 C C . MET A 1 119 ? -6.994 0.289 4.018 1.00 92.12 119 MET A C 1
ATOM 938 O O . MET A 1 119 ? -6.350 -0.178 3.080 1.00 92.12 119 MET A O 1
ATOM 942 N N . LEU A 1 120 ? -6.435 0.515 5.214 1.00 93.88 120 LEU A N 1
ATOM 943 C CA . LEU A 1 120 ? -5.026 0.224 5.494 1.00 93.88 120 LEU A CA 1
ATOM 944 C C . LEU A 1 120 ? -4.673 -1.230 5.144 1.00 93.88 120 LEU A C 1
ATOM 946 O O . LEU A 1 120 ? -3.656 -1.493 4.504 1.00 93.88 120 LEU A O 1
ATOM 950 N N . HIS A 1 121 ? -5.523 -2.168 5.556 1.00 95.38 121 HIS A N 1
ATOM 951 C CA . HIS A 1 121 ? -5.290 -3.594 5.359 1.00 95.38 121 HIS A CA 1
ATOM 952 C C . HIS A 1 121 ? -5.527 -4.014 3.907 1.00 95.38 121 HIS A C 1
ATOM 954 O O . HIS A 1 121 ? -4.733 -4.788 3.372 1.00 95.38 121 HIS A O 1
ATOM 960 N N . THR A 1 122 ? -6.520 -3.431 3.231 1.00 95.50 122 THR A N 1
ATOM 961 C CA . THR A 1 122 ? -6.712 -3.595 1.783 1.00 95.50 122 THR A CA 1
ATOM 962 C C . THR A 1 122 ? -5.466 -3.155 1.010 1.00 95.50 122 THR A C 1
ATOM 964 O O . THR A 1 122 ? -4.963 -3.891 0.163 1.00 95.50 122 THR A O 1
ATOM 967 N N . LEU A 1 123 ? -4.896 -1.990 1.338 1.00 94.44 123 LEU A N 1
ATOM 968 C CA . LEU A 1 123 ? -3.675 -1.485 0.701 1.00 94.44 123 LEU A CA 1
ATOM 969 C C . LEU A 1 123 ? -2.464 -2.380 0.968 1.00 94.44 123 LEU A C 1
ATOM 971 O O . LEU A 1 123 ? -1.649 -2.583 0.068 1.00 94.44 123 LEU A O 1
ATOM 975 N N . TYR A 1 124 ? -2.344 -2.945 2.172 1.00 94.44 124 TYR A N 1
ATOM 976 C CA . TYR A 1 124 ? -1.294 -3.917 2.473 1.00 94.44 124 TYR A CA 1
ATOM 977 C C . TYR A 1 124 ? -1.439 -5.210 1.671 1.00 94.44 124 TYR A C 1
ATOM 979 O O . TYR A 1 124 ? -0.430 -5.707 1.172 1.00 94.44 124 TYR A O 1
ATOM 987 N N . LEU A 1 125 ? -2.659 -5.714 1.468 1.00 95.12 125 LEU A N 1
ATOM 988 C CA . LEU A 1 125 ? -2.901 -6.870 0.600 1.00 95.12 125 LEU A CA 1
ATOM 989 C C . LEU A 1 125 ? -2.538 -6.574 -0.858 1.00 95.12 125 LEU A C 1
ATOM 991 O O . LEU A 1 125 ? -1.845 -7.375 -1.484 1.00 95.12 125 LEU A O 1
ATOM 995 N N . ILE A 1 126 ? -2.922 -5.406 -1.382 1.00 94.81 126 ILE A N 1
ATOM 996 C CA . ILE A 1 126 ? -2.546 -4.978 -2.738 1.00 94.81 126 ILE A CA 1
ATOM 997 C C . ILE A 1 126 ? -1.019 -4.867 -2.855 1.00 94.81 126 ILE A C 1
ATOM 999 O O . ILE A 1 126 ? -0.429 -5.435 -3.775 1.00 94.81 126 ILE A O 1
ATOM 1003 N N . LYS A 1 127 ? -0.354 -4.196 -1.902 1.00 92.88 127 LYS A N 1
ATOM 1004 C CA . LYS A 1 127 ? 1.117 -4.101 -1.849 1.00 92.88 127 LYS A CA 1
ATOM 1005 C C . LYS A 1 127 ? 1.751 -5.498 -1.875 1.00 92.88 127 LYS A C 1
ATOM 1007 O O . LYS A 1 127 ? 2.675 -5.743 -2.651 1.00 92.88 127 LYS A O 1
ATOM 1012 N N . TYR A 1 128 ? 1.223 -6.424 -1.074 1.00 93.75 128 TYR A N 1
ATOM 1013 C CA . TYR A 1 128 ? 1.721 -7.794 -0.986 1.00 93.75 128 TYR A CA 1
ATOM 1014 C C . TYR A 1 128 ? 1.483 -8.604 -2.270 1.00 93.75 128 TYR A C 1
ATOM 1016 O O . TYR A 1 128 ? 2.348 -9.369 -2.693 1.00 93.75 128 TYR A O 1
ATOM 1024 N N . HIS A 1 129 ? 0.364 -8.385 -2.962 1.00 94.50 129 HIS A N 1
ATOM 1025 C CA . HIS A 1 129 ? 0.093 -8.996 -4.265 1.00 94.50 129 HIS A CA 1
ATOM 1026 C C . HIS A 1 129 ? 1.105 -8.558 -5.327 1.00 94.50 129 HIS A C 1
ATOM 1028 O O . HIS A 1 129 ? 1.618 -9.404 -6.070 1.00 94.50 129 HIS A O 1
ATOM 1034 N N . PHE A 1 130 ? 1.451 -7.271 -5.387 1.00 92.94 130 PHE A N 1
ATOM 1035 C CA . PHE A 1 130 ? 2.505 -6.802 -6.291 1.00 92.94 130 PHE A CA 1
ATOM 1036 C C . PHE A 1 130 ? 3.857 -7.416 -5.950 1.00 92.94 130 PHE A C 1
ATOM 1038 O O . PHE A 1 130 ? 4.558 -7.876 -6.848 1.00 92.94 130 PHE A O 1
ATOM 1045 N N . TYR A 1 131 ? 4.187 -7.517 -4.669 1.00 90.31 131 TYR A N 1
ATOM 1046 C CA . TYR A 1 131 ? 5.407 -8.188 -4.242 1.00 90.31 131 TYR A CA 1
ATOM 1047 C C . TYR A 1 131 ? 5.481 -9.645 -4.642 1.00 90.31 131 TYR A C 1
ATOM 1049 O O . TYR A 1 131 ? 6.464 -10.039 -5.257 1.00 90.31 131 TYR A O 1
ATOM 1057 N N . LEU A 1 132 ? 4.437 -10.430 -4.374 1.00 91.56 132 LEU A N 1
ATOM 1058 C CA . LEU A 1 132 ? 4.399 -11.819 -4.814 1.00 91.56 132 LEU A CA 1
ATOM 1059 C C . LEU A 1 132 ? 4.485 -11.910 -6.339 1.00 91.56 132 LEU A C 1
ATOM 1061 O O . LEU A 1 132 ? 5.092 -12.834 -6.863 1.00 91.56 132 LEU A O 1
ATOM 1065 N N . SER A 1 133 ? 3.924 -10.938 -7.064 1.00 92.44 133 SER A N 1
ATOM 1066 C CA . SER A 1 133 ? 4.038 -10.881 -8.524 1.00 92.44 133 SER A CA 1
ATOM 1067 C C . SER A 1 133 ? 5.471 -10.626 -9.003 1.00 92.44 133 SER A C 1
ATOM 1069 O O . SER A 1 133 ? 5.872 -11.230 -9.991 1.00 92.44 133 SER A O 1
ATOM 1071 N N . PHE A 1 134 ? 6.252 -9.794 -8.309 1.00 88.44 134 PHE A N 1
ATOM 1072 C CA . PHE A 1 134 ? 7.686 -9.634 -8.582 1.00 88.44 134 PHE A CA 1
ATOM 1073 C C . PHE A 1 134 ? 8.494 -10.858 -8.143 1.00 88.44 134 PHE A C 1
ATOM 1075 O O . PHE A 1 134 ? 9.310 -11.354 -8.909 1.00 88.44 134 PHE A O 1
ATOM 1082 N N . TYR A 1 135 ? 8.238 -11.373 -6.939 1.00 87.44 135 TYR A N 1
ATOM 1083 C CA . TYR A 1 135 ? 8.927 -12.531 -6.366 1.00 87.44 135 TYR A CA 1
ATOM 1084 C C . TYR A 1 135 ? 8.768 -13.796 -7.223 1.00 87.44 135 TYR A C 1
ATOM 1086 O O . TYR A 1 135 ? 9.687 -14.604 -7.322 1.00 87.44 135 TYR A O 1
ATOM 1094 N N . LEU A 1 136 ? 7.601 -13.959 -7.849 1.00 91.12 136 LEU A N 1
ATOM 1095 C CA . LEU A 1 136 ? 7.280 -15.061 -8.757 1.00 91.12 136 LEU A CA 1
ATOM 1096 C C . LEU A 1 136 ? 7.612 -14.747 -10.229 1.00 91.12 136 LEU A C 1
ATOM 1098 O O . LEU A 1 136 ? 7.214 -15.514 -11.101 1.00 91.12 136 LEU A O 1
ATOM 1102 N N . ASP A 1 137 ? 8.292 -13.628 -10.500 1.00 89.88 137 ASP A N 1
ATOM 1103 C CA . ASP A 1 137 ? 8.712 -13.176 -11.836 1.00 89.88 137 ASP A CA 1
ATOM 1104 C C . ASP A 1 137 ? 7.562 -13.121 -12.863 1.00 89.88 137 ASP A C 1
ATOM 1106 O O . ASP A 1 137 ? 7.666 -13.552 -14.010 1.00 89.88 137 ASP A O 1
ATOM 1110 N N . LEU A 1 138 ? 6.402 -12.614 -12.432 1.00 92.12 138 LEU A N 1
ATOM 1111 C CA . LEU A 1 138 ? 5.179 -12.602 -13.241 1.00 92.12 138 LEU A CA 1
ATOM 1112 C C . LEU A 1 138 ? 5.042 -11.369 -14.129 1.00 92.12 138 LEU A C 1
ATOM 1114 O O . LEU A 1 138 ? 4.089 -11.320 -14.910 1.00 92.12 138 LEU A O 1
ATOM 1118 N N . PHE A 1 139 ? 5.912 -10.369 -13.990 1.00 90.75 139 PHE A N 1
ATOM 1119 C CA . PHE A 1 139 ? 5.875 -9.133 -14.768 1.00 90.75 139 PHE A CA 1
ATOM 1120 C C . PHE A 1 139 ? 6.982 -9.110 -15.815 1.00 90.75 139 PHE A C 1
ATOM 1122 O O . PHE A 1 139 ? 8.147 -9.340 -15.509 1.00 90.75 139 PHE A O 1
ATOM 1129 N N . ALA A 1 140 ? 6.636 -8.732 -17.040 1.00 89.88 140 ALA A N 1
ATOM 1130 C CA . ALA A 1 140 ? 7.628 -8.415 -18.055 1.00 89.88 140 ALA A CA 1
ATOM 1131 C C . ALA A 1 140 ? 8.120 -6.962 -17.925 1.00 89.88 140 ALA A C 1
ATOM 1133 O O . ALA A 1 140 ? 7.421 -6.078 -17.432 1.00 89.88 140 ALA A O 1
ATOM 1134 N N . SER A 1 141 ? 9.314 -6.679 -18.449 1.00 88.81 141 SER A N 1
ATOM 1135 C CA . SER A 1 141 ? 9.966 -5.361 -18.367 1.00 88.81 141 SER A CA 1
ATOM 1136 C C . SER A 1 141 ? 9.137 -4.194 -18.872 1.00 88.81 141 SER A C 1
ATOM 1138 O O . SER A 1 141 ? 9.166 -3.111 -18.294 1.00 88.81 141 SER A O 1
ATOM 1140 N N . PHE A 1 142 ? 8.399 -4.406 -19.956 1.00 89.38 142 PHE A N 1
ATOM 1141 C CA . PHE A 1 142 ? 7.548 -3.381 -20.555 1.00 89.38 142 PHE A CA 1
ATOM 1142 C C . PHE A 1 142 ? 6.315 -3.055 -19.699 1.00 89.38 142 PHE A C 1
ATOM 1144 O O . PHE A 1 142 ? 5.646 -2.062 -19.959 1.00 89.38 142 PHE A O 1
ATOM 1151 N N . GLU A 1 143 ? 6.014 -3.862 -18.679 1.00 92.88 143 GLU A N 1
ATOM 1152 C CA . GLU A 1 143 ? 4.893 -3.645 -17.760 1.00 92.88 143 GLU A CA 1
ATOM 1153 C C . GLU A 1 143 ? 5.272 -2.740 -16.583 1.00 92.88 143 GLU A C 1
ATOM 1155 O O . GLU A 1 143 ? 4.408 -2.165 -15.920 1.00 92.88 143 GLU A O 1
ATOM 1160 N N . TYR A 1 144 ? 6.572 -2.574 -16.324 1.00 91.75 144 TYR A N 1
ATOM 1161 C CA . TYR A 1 144 ? 7.065 -1.875 -15.140 1.00 91.75 144 TYR A CA 1
ATOM 1162 C C . TYR A 1 144 ? 6.553 -0.438 -15.055 1.00 91.75 144 TYR A C 1
ATOM 1164 O O . TYR A 1 144 ? 6.237 0.024 -13.961 1.00 91.75 144 TYR A O 1
ATOM 1172 N N . SER A 1 145 ? 6.392 0.259 -16.184 1.00 92.31 145 SER A N 1
ATOM 1173 C CA . SER A 1 145 ? 5.897 1.636 -16.164 1.00 92.31 145 SER A CA 1
ATOM 1174 C C . SER A 1 145 ? 4.518 1.752 -15.514 1.00 92.31 145 SER A C 1
ATOM 1176 O O . SER A 1 145 ? 4.338 2.612 -14.661 1.00 92.31 145 SER A O 1
ATOM 1178 N N . TYR A 1 146 ? 3.555 0.885 -15.837 1.00 94.19 146 TYR A N 1
ATOM 1179 C CA . TYR A 1 146 ? 2.236 0.970 -15.200 1.00 94.19 146 TYR A CA 1
ATOM 1180 C C . TYR A 1 146 ? 2.186 0.305 -13.821 1.00 94.19 146 TYR A C 1
ATOM 1182 O O . TYR A 1 146 ? 1.414 0.746 -12.975 1.00 94.19 146 TYR A O 1
ATOM 1190 N N . VAL A 1 147 ? 3.032 -0.698 -13.553 1.00 94.06 147 VAL A N 1
ATOM 1191 C CA . VAL A 1 147 ? 3.132 -1.323 -12.223 1.00 94.06 147 VAL A CA 1
ATOM 1192 C C . VAL A 1 147 ? 3.651 -0.326 -11.182 1.00 94.06 147 VAL A C 1
ATOM 1194 O O . VAL A 1 147 ? 3.000 -0.100 -10.163 1.00 94.06 147 VAL A O 1
ATOM 1197 N N . TYR A 1 148 ? 4.794 0.317 -11.440 1.00 94.06 148 TYR A N 1
ATOM 1198 C CA . TYR A 1 148 ? 5.363 1.302 -10.514 1.00 94.06 148 TYR A CA 1
ATOM 1199 C C . TYR A 1 148 ? 4.527 2.576 -10.434 1.00 94.06 148 TYR A C 1
ATOM 1201 O O . TYR A 1 148 ? 4.406 3.156 -9.355 1.00 94.06 148 TYR A O 1
ATOM 1209 N N . TRP A 1 149 ? 3.911 2.988 -11.545 1.00 96.00 149 TRP A N 1
ATOM 1210 C CA . TRP A 1 149 ? 2.967 4.099 -11.529 1.00 96.00 149 TRP A CA 1
ATOM 1211 C C . TRP A 1 149 ? 1.785 3.816 -10.598 1.00 96.00 149 TRP A C 1
ATOM 1213 O O . TRP A 1 149 ? 1.485 4.649 -9.748 1.00 96.00 149 TRP A O 1
ATOM 1223 N N . TYR A 1 150 ? 1.160 2.638 -10.707 1.00 95.81 150 TYR A N 1
ATOM 1224 C CA . TYR A 1 150 ? 0.027 2.262 -9.861 1.00 95.81 150 TYR A CA 1
ATOM 1225 C C . TYR A 1 150 ? 0.433 2.199 -8.384 1.00 95.81 150 TYR A C 1
ATOM 1227 O O . TYR A 1 150 ? -0.257 2.732 -7.515 1.00 95.81 150 TYR A O 1
ATOM 1235 N N . LEU A 1 151 ? 1.598 1.616 -8.090 1.00 93.75 151 LEU A N 1
ATOM 1236 C CA . LEU A 1 151 ? 2.125 1.587 -6.728 1.00 93.75 151 LEU A CA 1
ATOM 1237 C C . LEU A 1 151 ? 2.355 2.992 -6.161 1.00 93.75 151 LEU A C 1
ATOM 1239 O O . LEU A 1 151 ? 2.002 3.228 -5.011 1.00 93.75 151 LEU A O 1
ATOM 1243 N N . ASN A 1 152 ? 2.894 3.929 -6.942 1.00 94.12 152 ASN A N 1
ATOM 1244 C CA . ASN A 1 152 ? 3.087 5.312 -6.505 1.00 94.12 152 ASN A CA 1
ATOM 1245 C C . ASN A 1 152 ? 1.757 6.079 -6.367 1.00 94.12 152 ASN A C 1
ATOM 1247 O O . ASN A 1 152 ? 1.391 6.511 -5.274 1.00 94.12 152 ASN A O 1
ATOM 1251 N N . GLU A 1 153 ? 1.036 6.257 -7.478 1.00 93.06 153 GLU A N 1
ATOM 1252 C CA . GLU A 1 153 ? -0.111 7.169 -7.570 1.00 93.06 153 GLU A CA 1
ATOM 1253 C C . GLU A 1 153 ? -1.381 6.635 -6.915 1.00 93.06 153 GLU A C 1
ATOM 1255 O O . GLU A 1 153 ? -2.252 7.428 -6.556 1.00 93.06 153 GLU A O 1
ATOM 1260 N N . VAL A 1 154 ? -1.495 5.318 -6.746 1.00 92.81 154 VAL A N 1
ATOM 1261 C CA . VAL A 1 154 ? -2.660 4.692 -6.119 1.00 92.81 154 VAL A CA 1
ATOM 1262 C C . VAL A 1 154 ? -2.266 4.172 -4.745 1.00 92.81 154 VAL A C 1
ATOM 1264 O O . VAL A 1 154 ? -2.639 4.764 -3.734 1.00 92.81 154 VAL A O 1
ATOM 1267 N N . VAL A 1 155 ? -1.468 3.105 -4.680 1.00 93.88 155 VAL A N 1
ATOM 1268 C CA . VAL A 1 155 ? -1.273 2.349 -3.431 1.00 93.88 155 VAL A CA 1
ATOM 1269 C C . VAL A 1 155 ? -0.583 3.187 -2.356 1.00 93.88 155 VAL A C 1
ATOM 1271 O O . VAL A 1 155 ? -1.144 3.394 -1.282 1.00 93.88 155 VAL A O 1
ATOM 1274 N N . PHE A 1 156 ? 0.615 3.708 -2.626 1.00 94.19 156 PHE A N 1
ATOM 1275 C CA . PHE A 1 156 ? 1.381 4.453 -1.630 1.00 94.19 156 PHE A CA 1
ATOM 1276 C C . PHE A 1 156 ? 0.774 5.817 -1.318 1.00 94.19 156 PHE A C 1
ATOM 1278 O O . PHE A 1 156 ? 0.806 6.238 -0.163 1.00 94.19 156 PHE A O 1
ATOM 1285 N N . LYS A 1 157 ? 0.161 6.485 -2.300 1.00 92.62 157 LYS A N 1
ATOM 1286 C CA . LYS A 1 157 ? -0.589 7.725 -2.071 1.00 92.62 157 LYS A CA 1
ATOM 1287 C C . LYS A 1 157 ? -1.720 7.521 -1.064 1.00 92.62 157 LYS A C 1
ATOM 1289 O O . LYS A 1 157 ? -1.803 8.254 -0.078 1.00 92.62 157 LYS A O 1
ATOM 1294 N N . TRP A 1 158 ? -2.553 6.499 -1.265 1.00 92.31 158 TRP A N 1
ATOM 1295 C CA . TRP A 1 158 ? -3.623 6.158 -0.327 1.00 92.31 158 TRP A CA 1
ATOM 1296 C C . TRP A 1 158 ? -3.086 5.663 1.017 1.00 92.31 158 TRP A C 1
ATOM 1298 O O . TRP A 1 158 ? -3.647 6.007 2.057 1.00 92.31 158 TRP A O 1
ATOM 1308 N N . LEU A 1 159 ? -1.974 4.926 1.025 1.00 92.56 159 LEU A N 1
ATOM 1309 C CA . LEU A 1 159 ? -1.364 4.413 2.250 1.00 92.56 159 LEU A CA 1
ATOM 1310 C C . LEU A 1 159 ? -0.826 5.539 3.138 1.00 92.56 159 LEU A C 1
ATOM 1312 O O . LEU A 1 159 ? -1.142 5.592 4.326 1.00 92.56 159 LEU A O 1
ATOM 1316 N N . VAL A 1 160 ? -0.080 6.479 2.554 1.00 94.12 160 VAL A N 1
ATOM 1317 C CA . VAL A 1 160 ? 0.422 7.676 3.243 1.00 94.12 160 VAL A CA 1
ATOM 1318 C C . VAL A 1 160 ? -0.741 8.501 3.791 1.00 94.12 160 VAL A C 1
ATOM 1320 O O . VAL A 1 160 ? -0.723 8.854 4.968 1.00 94.12 160 VAL A O 1
ATOM 1323 N N . ASN A 1 161 ? -1.782 8.745 2.988 1.00 91.94 161 ASN A N 1
ATOM 1324 C CA . ASN A 1 161 ? -2.965 9.490 3.432 1.00 91.94 161 ASN A CA 1
ATOM 1325 C C . ASN A 1 161 ? -3.693 8.788 4.591 1.00 91.94 161 ASN A C 1
ATOM 1327 O O . ASN A 1 161 ? -4.127 9.437 5.542 1.00 91.94 161 ASN A O 1
ATOM 1331 N N . THR A 1 162 ? -3.806 7.461 4.536 1.00 91.62 162 THR A N 1
ATOM 1332 C CA . THR A 1 162 ? -4.461 6.648 5.571 1.00 91.62 162 THR A CA 1
ATOM 1333 C C . THR A 1 162 ? -3.682 6.677 6.888 1.00 91.62 162 THR A C 1
ATOM 1335 O O . THR A 1 162 ? -4.270 6.829 7.962 1.00 91.62 162 THR A O 1
ATOM 1338 N N . LEU A 1 163 ? -2.351 6.593 6.823 1.00 92.00 163 LEU A N 1
ATOM 1339 C CA . LEU A 1 163 ? -1.474 6.683 7.993 1.00 92.00 163 LEU A CA 1
ATOM 1340 C C . LEU A 1 163 ? -1.449 8.095 8.595 1.00 92.00 163 LEU A C 1
ATOM 1342 O O . LEU A 1 163 ? -1.519 8.240 9.815 1.00 92.00 163 LEU A O 1
ATOM 1346 N N . ASP A 1 164 ? -1.405 9.136 7.765 1.00 91.38 164 ASP A N 1
ATOM 1347 C CA . ASP A 1 164 ? -1.469 10.530 8.222 1.00 91.38 164 ASP A CA 1
ATOM 1348 C C . ASP A 1 164 ? -2.807 10.832 8.921 1.00 91.38 164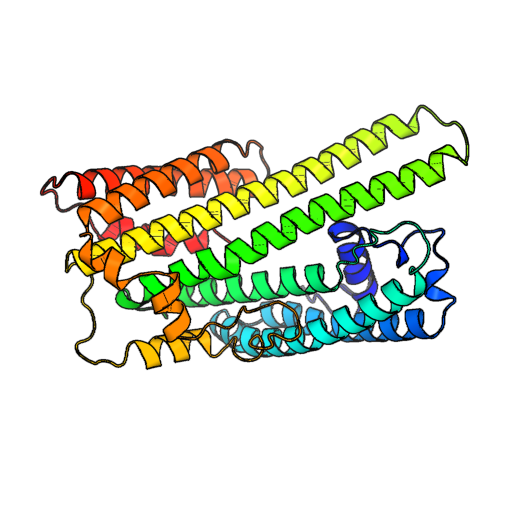 ASP A C 1
ATOM 1350 O O . ASP A 1 164 ? -2.853 11.377 10.033 1.00 91.38 164 ASP A O 1
ATOM 1354 N N . ARG A 1 165 ? -3.911 10.345 8.336 1.00 89.19 165 ARG A N 1
ATOM 1355 C CA . ARG A 1 165 ? -5.237 10.385 8.960 1.00 89.19 165 ARG A CA 1
ATOM 1356 C C . ARG A 1 165 ? -5.224 9.662 10.310 1.00 89.19 165 ARG A C 1
ATOM 1358 O O . ARG A 1 165 ? -5.670 10.244 11.298 1.00 89.19 165 ARG A O 1
ATOM 1365 N N . SER A 1 166 ? -4.661 8.451 10.395 1.00 90.44 166 SER A N 1
ATOM 1366 C CA . SER A 1 166 ? -4.511 7.688 11.652 1.00 90.44 166 SER A CA 1
ATOM 1367 C C . SER A 1 166 ? -3.768 8.465 12.744 1.00 90.44 166 SER A C 1
ATOM 1369 O O . SER A 1 166 ? -4.191 8.474 13.904 1.00 90.44 166 SER A O 1
ATOM 1371 N N . ILE A 1 167 ? -2.674 9.145 12.392 1.00 90.50 167 ILE A N 1
ATOM 1372 C CA . ILE A 1 167 ? -1.913 9.982 13.330 1.00 90.50 167 ILE A CA 1
ATOM 1373 C C . ILE A 1 167 ? -2.800 11.109 13.870 1.00 90.50 167 ILE A C 1
ATOM 1375 O O . ILE A 1 167 ? -2.871 11.316 15.086 1.00 90.50 167 ILE A O 1
ATOM 1379 N N . THR A 1 168 ? -3.532 11.789 12.986 1.00 89.12 168 THR A N 1
ATOM 1380 C CA . THR A 1 168 ? -4.448 12.878 13.356 1.00 89.12 168 THR A CA 1
ATOM 1381 C C . THR A 1 168 ? -5.569 12.399 14.284 1.00 89.12 168 THR A C 1
ATOM 1383 O O . THR A 1 168 ? -5.881 13.050 15.285 1.00 89.12 168 THR A O 1
ATOM 1386 N N . LEU A 1 169 ? -6.145 11.235 13.987 1.00 87.25 169 LEU A N 1
ATOM 1387 C CA . LEU A 1 169 ? -7.229 10.619 14.754 1.00 87.25 169 LEU A CA 1
ATOM 1388 C C . LEU A 1 169 ? -6.804 10.241 16.169 1.00 87.25 169 LEU A C 1
ATOM 1390 O O . LEU A 1 169 ? -7.481 10.599 17.136 1.00 87.25 169 LEU A O 1
ATOM 1394 N N . VAL A 1 170 ? -5.648 9.589 16.310 1.00 87.81 170 VAL A N 1
ATOM 1395 C CA . VAL A 1 170 ? -5.119 9.233 17.631 1.00 87.81 170 VAL A CA 1
ATOM 1396 C C . VAL A 1 170 ? -4.767 10.476 18.435 1.00 87.81 170 VAL A C 1
ATOM 1398 O O . VAL A 1 170 ? -5.153 10.563 19.600 1.00 87.81 170 VAL A O 1
ATOM 1401 N N . ALA A 1 171 ? -4.145 11.486 17.822 1.00 85.88 171 ALA A N 1
ATOM 1402 C CA . ALA A 1 171 ? -3.882 12.755 18.498 1.00 85.88 171 ALA A CA 1
ATOM 1403 C C . ALA A 1 171 ? -5.181 13.440 18.976 1.00 85.88 171 ALA A C 1
ATOM 1405 O O . ALA A 1 171 ? -5.216 14.046 20.053 1.00 85.88 171 ALA A O 1
ATOM 1406 N N . ALA A 1 172 ? -6.270 13.339 18.207 1.00 84.88 172 ALA A N 1
ATOM 1407 C CA . ALA A 1 172 ? -7.586 13.824 18.618 1.00 84.88 172 ALA A CA 1
ATOM 1408 C C . ALA A 1 172 ? -8.170 13.004 19.785 1.00 84.88 172 ALA A C 1
ATOM 1410 O O . ALA A 1 172 ? -8.650 13.592 20.760 1.00 84.88 172 ALA A O 1
ATOM 1411 N N . GLY A 1 173 ? -8.073 11.671 19.740 1.00 83.62 173 GLY A N 1
ATOM 1412 C CA . GLY A 1 173 ? -8.488 10.775 20.827 1.00 83.62 173 GLY A CA 1
ATOM 1413 C C . GLY A 1 173 ? -7.749 11.035 22.137 1.00 83.62 173 GLY A C 1
ATOM 1414 O O . GLY A 1 173 ? -8.366 11.171 23.196 1.00 83.62 173 GLY A O 1
ATOM 1415 N N . GLU A 1 174 ? -6.435 11.239 22.074 1.00 83.12 174 GLU A N 1
ATOM 1416 C CA . GLU A 1 174 ? -5.625 11.602 23.239 1.00 83.12 174 GLU A CA 1
ATOM 1417 C C . GLU A 1 174 ? -6.070 12.935 23.857 1.00 83.12 174 GLU A C 1
ATOM 1419 O O . GLU A 1 174 ? -6.220 13.045 25.080 1.00 83.12 174 GLU A O 1
ATOM 1424 N N . LYS A 1 175 ? -6.352 13.951 23.028 1.00 83.06 175 LYS A N 1
ATOM 1425 C CA . LYS A 1 175 ? -6.884 15.243 23.495 1.00 83.06 175 LYS A CA 1
ATOM 1426 C C . LYS A 1 175 ? -8.238 15.080 24.191 1.00 83.06 175 LYS A C 1
ATOM 1428 O O . LYS A 1 175 ? -8.439 15.696 25.244 1.00 83.06 175 LYS A O 1
ATOM 1433 N N . ARG A 1 176 ? -9.143 14.246 23.659 1.00 82.50 176 ARG A N 1
ATOM 1434 C CA . ARG A 1 176 ? -10.438 13.932 24.298 1.00 82.50 176 ARG A CA 1
ATOM 1435 C C . ARG A 1 176 ? -10.234 13.291 25.673 1.00 82.50 176 ARG A C 1
ATOM 1437 O O . ARG A 1 176 ? -10.747 13.798 26.672 1.00 82.50 176 ARG A O 1
ATOM 1444 N N . MET A 1 177 ? -9.382 12.272 25.758 1.00 76.56 177 MET A N 1
ATOM 1445 C CA . MET A 1 177 ? -9.043 11.590 27.014 1.00 76.56 177 MET A CA 1
ATOM 1446 C C . MET A 1 177 ? -8.413 12.515 28.065 1.00 76.56 177 MET A C 1
ATOM 1448 O O . MET A 1 177 ? -8.707 12.410 29.260 1.00 76.56 177 MET A O 1
ATOM 1452 N N . LEU A 1 178 ? -7.571 13.464 27.651 1.00 77.88 178 LEU A N 1
ATOM 1453 C CA . LEU A 1 178 ? -6.980 14.453 28.556 1.00 77.88 178 LEU A CA 1
ATOM 1454 C C . LEU A 1 178 ? -8.011 15.449 29.109 1.00 77.88 178 LEU A C 1
ATOM 1456 O O . LEU A 1 178 ? -7.901 15.825 30.281 1.00 77.88 178 LEU A O 1
ATOM 1460 N N . LYS A 1 179 ? -9.003 15.873 28.309 1.00 74.44 179 LYS A N 1
ATOM 1461 C CA . LYS A 1 179 ? -10.099 16.749 28.771 1.00 74.44 179 LYS A CA 1
ATOM 1462 C C . LYS A 1 179 ? -10.923 16.070 29.871 1.00 74.44 179 LYS A C 1
ATOM 1464 O O . LYS A 1 179 ? -11.196 16.702 30.890 1.00 74.44 179 LYS A O 1
ATOM 1469 N N . VAL A 1 180 ? -11.239 14.783 29.710 1.00 71.25 180 VAL A N 1
ATOM 1470 C CA . VAL A 1 180 ? -11.975 13.990 30.713 1.00 71.25 180 VAL A CA 1
ATOM 1471 C C . VAL A 1 180 ? -11.164 13.848 32.006 1.00 71.25 180 VAL A C 1
ATOM 1473 O O . VAL A 1 180 ? -11.661 14.155 33.087 1.00 71.25 180 VAL A O 1
ATOM 1476 N N . ARG A 1 181 ? -9.871 13.504 31.910 1.00 66.75 181 ARG A N 1
ATOM 1477 C CA . ARG A 1 181 ? -8.986 13.348 33.084 1.00 66.75 181 ARG A CA 1
ATOM 1478 C C . ARG A 1 181 ? -8.754 14.641 33.868 1.00 66.75 181 ARG A C 1
ATOM 1480 O O . ARG A 1 181 ? -8.526 14.585 35.071 1.00 66.75 181 ARG A O 1
ATOM 1487 N N . LYS A 1 182 ? -8.793 15.814 33.222 1.00 59.28 182 LYS A N 1
ATOM 1488 C CA . LYS A 1 182 ? -8.682 17.110 33.922 1.00 59.28 182 LYS A CA 1
ATOM 1489 C C . LYS A 1 182 ? -9.882 17.394 34.835 1.00 59.28 182 LYS A C 1
ATOM 1491 O O . LYS A 1 182 ? -9.715 18.150 35.786 1.00 59.28 182 LYS A O 1
ATOM 1496 N N . LYS A 1 183 ? -11.044 16.781 34.579 1.00 57.72 183 LYS A N 1
ATOM 1497 C CA . LYS A 1 183 ? -12.231 16.873 35.444 1.00 57.72 183 LYS A CA 1
ATOM 1498 C C . LYS A 1 183 ? -12.205 15.885 36.624 1.00 57.72 183 LYS A C 1
ATOM 1500 O O . LYS A 1 183 ? -12.958 16.091 37.564 1.00 57.72 183 LYS A O 1
ATOM 1505 N N . SER A 1 184 ? -11.339 14.861 36.611 1.00 55.75 184 SER A N 1
ATOM 1506 C CA . SER A 1 184 ? -11.349 13.738 37.572 1.00 55.75 184 SER A CA 1
ATOM 1507 C C . SER A 1 184 ? -10.084 13.607 38.449 1.00 55.75 184 SER A C 1
ATOM 1509 O O . SER A 1 184 ? -9.700 12.501 38.817 1.00 55.75 184 SER A O 1
ATOM 1511 N N . ASP A 1 185 ? -9.457 14.725 38.820 1.00 52.78 185 ASP A N 1
ATOM 1512 C CA . ASP A 1 185 ? -8.512 14.838 39.950 1.00 52.78 185 ASP A CA 1
ATOM 1513 C C . ASP A 1 185 ? -6.982 14.617 39.757 1.00 52.78 185 ASP A C 1
ATOM 1515 O O . ASP A 1 185 ? -6.473 13.974 38.833 1.00 52.78 185 ASP A O 1
ATOM 1519 N N . ARG A 1 186 ? -6.227 15.255 40.671 1.00 52.88 186 ARG A N 1
ATOM 1520 C CA . ARG A 1 186 ? -4.767 15.499 40.708 1.00 52.88 186 ARG A CA 1
ATOM 1521 C C . ARG A 1 186 ? -3.928 14.257 41.087 1.00 52.88 186 ARG A C 1
ATOM 1523 O O . ARG A 1 186 ? -3.757 13.963 42.263 1.00 52.88 186 ARG A O 1
ATOM 1530 N N . LYS A 1 187 ? -3.223 13.622 40.136 1.00 54.38 187 LYS A N 1
ATOM 1531 C CA . LYS A 1 187 ? -2.023 12.788 40.427 1.00 54.38 187 LYS A CA 1
ATOM 1532 C C . LYS A 1 187 ? -0.871 13.105 39.460 1.00 54.38 187 LYS A C 1
ATOM 1534 O O . LYS A 1 187 ? -0.940 12.799 38.273 1.00 54.38 187 LYS A O 1
ATOM 1539 N N . LYS A 1 188 ? 0.190 13.752 39.968 1.00 53.16 188 LYS A N 1
ATOM 1540 C CA . LYS A 1 188 ? 1.298 14.334 39.173 1.00 53.16 188 LYS A CA 1
ATOM 1541 C C . LYS A 1 188 ? 2.429 13.358 38.786 1.00 53.16 188 LYS A C 1
ATOM 1543 O O . LYS A 1 188 ? 3.081 13.616 37.783 1.00 53.16 188 LYS A O 1
ATOM 1548 N N . MET A 1 189 ? 2.645 12.233 39.484 1.00 43.94 189 MET A N 1
ATOM 1549 C CA . MET A 1 189 ? 3.814 11.364 39.209 1.00 43.94 189 MET A CA 1
ATOM 1550 C C . MET A 1 189 ? 3.614 10.282 38.128 1.00 43.94 189 MET A C 1
ATOM 1552 O O . MET A 1 189 ? 4.543 10.019 37.371 1.00 43.94 189 MET A O 1
ATOM 1556 N N . SER A 1 190 ? 2.422 9.685 37.969 1.00 53.72 190 SER A N 1
ATOM 1557 C CA . SER A 1 190 ? 2.192 8.673 36.906 1.00 53.72 190 SER A CA 1
ATOM 1558 C C . SER A 1 190 ? 2.008 9.284 35.508 1.00 53.72 190 SER A C 1
ATOM 1560 O O . SER A 1 190 ? 2.013 8.577 34.499 1.00 53.72 190 SER A O 1
ATOM 1562 N N . LYS A 1 191 ? 1.866 10.613 35.452 1.00 55.84 191 LYS A N 1
ATOM 1563 C CA . LYS A 1 191 ? 1.609 11.388 34.238 1.00 55.84 191 LYS A CA 1
ATOM 1564 C C . LYS A 1 191 ? 2.845 11.472 33.338 1.00 55.84 191 LYS A C 1
ATOM 1566 O O . LYS A 1 191 ? 2.705 11.311 32.135 1.00 55.84 191 LYS A O 1
ATOM 1571 N N . CYS A 1 192 ? 4.039 11.605 33.924 1.00 57.78 192 CYS A N 1
ATOM 1572 C CA . CYS A 1 192 ? 5.301 11.716 33.184 1.00 57.78 192 CYS A CA 1
ATOM 1573 C C . CYS A 1 192 ? 5.647 10.422 32.422 1.00 57.78 192 CYS A C 1
ATOM 1575 O O . CYS A 1 192 ? 5.906 10.462 31.224 1.00 57.78 192 CYS A O 1
ATOM 1577 N N . LYS A 1 193 ? 5.542 9.249 33.069 1.00 63.06 193 LYS A N 1
ATOM 1578 C CA . LYS A 1 193 ? 5.836 7.954 32.422 1.00 63.06 193 LYS A CA 1
ATOM 1579 C C . LYS A 1 193 ? 4.863 7.635 31.276 1.00 63.06 193 LYS A C 1
ATOM 1581 O O . LYS A 1 193 ? 5.296 7.190 30.220 1.00 63.06 193 LYS A O 1
ATOM 1586 N N . LYS A 1 194 ? 3.567 7.923 31.460 1.00 64.25 194 LYS A N 1
ATOM 1587 C CA . LYS A 1 194 ? 2.544 7.754 30.412 1.00 64.25 194 LYS A CA 1
ATOM 1588 C C . LYS A 1 194 ? 2.710 8.754 29.266 1.00 64.25 194 LYS A C 1
ATOM 1590 O O . LYS A 1 194 ? 2.491 8.395 28.119 1.00 64.25 194 LYS A O 1
ATOM 1595 N N . GLU A 1 195 ? 3.107 9.991 29.555 1.00 65.75 195 GLU A N 1
ATOM 1596 C CA . GLU A 1 195 ? 3.376 11.005 28.528 1.00 65.75 195 GLU A CA 1
ATOM 1597 C C . GLU A 1 195 ? 4.592 10.643 27.665 1.00 65.75 195 GLU A C 1
ATOM 1599 O O . GLU A 1 195 ? 4.546 10.803 26.448 1.00 65.75 195 GLU A O 1
ATOM 1604 N N . ILE A 1 196 ? 5.648 10.093 28.272 1.00 69.69 196 ILE A N 1
ATOM 1605 C CA . ILE A 1 196 ? 6.819 9.574 27.551 1.00 69.69 196 ILE A CA 1
ATOM 1606 C C . ILE A 1 196 ? 6.424 8.400 26.642 1.00 69.69 196 ILE A C 1
ATOM 1608 O O . ILE A 1 196 ? 6.829 8.361 25.482 1.00 69.69 196 ILE A O 1
ATOM 1612 N N . GLU A 1 197 ? 5.603 7.467 27.132 1.00 71.94 197 GLU A N 1
ATOM 1613 C CA . GLU A 1 197 ? 5.128 6.327 26.335 1.00 71.94 197 GLU A CA 1
ATOM 1614 C C . GLU A 1 197 ? 4.245 6.766 25.153 1.00 71.94 197 GLU A C 1
ATOM 1616 O O . GLU A 1 197 ? 4.413 6.264 24.043 1.00 71.94 197 GLU A O 1
ATOM 1621 N N . MET A 1 198 ? 3.354 7.742 25.358 1.00 67.44 198 MET A N 1
ATOM 1622 C CA . MET A 1 198 ? 2.523 8.308 24.285 1.00 67.44 198 MET A CA 1
ATOM 1623 C C . MET A 1 198 ? 3.375 9.020 23.228 1.00 67.44 198 MET A C 1
ATOM 1625 O O . MET A 1 198 ? 3.221 8.753 22.038 1.00 67.44 198 MET A O 1
ATOM 1629 N N . LYS A 1 199 ? 4.348 9.846 23.643 1.00 72.50 199 LYS A N 1
ATOM 1630 C CA . LYS A 1 199 ? 5.298 10.483 22.713 1.00 72.50 199 LYS A CA 1
ATOM 1631 C C . LYS A 1 199 ? 6.091 9.452 21.913 1.00 72.50 199 LYS A C 1
ATOM 1633 O O . LYS A 1 199 ? 6.308 9.654 20.723 1.00 72.50 199 LYS A O 1
ATOM 1638 N N . LYS A 1 200 ? 6.482 8.335 22.535 1.00 77.19 200 LYS A N 1
ATOM 1639 C CA . LYS A 1 200 ? 7.170 7.237 21.845 1.00 77.19 200 LYS A CA 1
ATOM 1640 C C . LYS A 1 200 ? 6.286 6.604 20.762 1.00 77.19 200 LYS A C 1
ATOM 1642 O O . LYS A 1 200 ? 6.753 6.459 19.639 1.00 77.19 200 LYS A O 1
ATOM 1647 N N . LYS A 1 201 ? 5.019 6.297 21.066 1.00 74.31 201 LYS A N 1
ATOM 1648 C CA . LYS A 1 201 ? 4.061 5.719 20.099 1.00 74.31 201 LYS A CA 1
ATOM 1649 C C . LYS A 1 201 ? 3.733 6.678 18.952 1.00 74.31 201 LYS A C 1
ATOM 1651 O O . LYS A 1 201 ? 3.677 6.262 17.800 1.00 74.31 201 LYS A O 1
ATOM 1656 N N . ALA A 1 202 ? 3.560 7.966 19.247 1.00 76.19 202 ALA A N 1
ATOM 1657 C CA . ALA A 1 202 ? 3.364 8.987 18.218 1.00 76.19 202 ALA A CA 1
ATOM 1658 C C . ALA A 1 202 ? 4.588 9.094 17.291 1.00 76.19 202 ALA A C 1
ATOM 1660 O O . ALA A 1 202 ? 4.439 9.154 16.073 1.00 76.19 202 ALA A O 1
ATOM 1661 N N . ASN A 1 203 ? 5.796 9.045 17.860 1.00 82.56 203 ASN A N 1
ATOM 1662 C CA . ASN A 1 203 ? 7.037 9.047 17.090 1.00 82.56 203 ASN A CA 1
ATOM 1663 C C . ASN A 1 203 ? 7.187 7.787 16.221 1.00 82.56 203 ASN A C 1
ATOM 1665 O O . ASN A 1 203 ? 7.639 7.872 15.087 1.00 82.56 203 ASN A O 1
ATOM 1669 N N . GLU A 1 204 ? 6.778 6.622 16.722 1.00 84.19 204 GLU A N 1
ATOM 1670 C CA . GLU A 1 204 ? 6.776 5.368 15.962 1.00 84.19 204 GLU A CA 1
ATOM 1671 C C . GLU A 1 204 ? 5.842 5.433 14.748 1.00 84.19 204 GLU A C 1
ATOM 1673 O O . GLU A 1 204 ? 6.271 5.161 13.628 1.00 84.19 204 GLU A O 1
ATOM 1678 N N . LYS A 1 205 ? 4.603 5.907 14.927 1.00 85.19 205 LYS A N 1
ATOM 1679 C CA . LYS A 1 205 ? 3.680 6.136 13.805 1.00 85.19 205 LYS A CA 1
ATOM 1680 C C . LYS A 1 205 ? 4.236 7.126 12.782 1.00 85.19 205 LYS A C 1
ATOM 1682 O O . LYS A 1 205 ? 4.110 6.901 11.581 1.00 85.19 205 LYS A O 1
ATOM 1687 N N . GLN A 1 206 ? 4.883 8.194 13.251 1.00 89.06 206 GLN A N 1
ATOM 1688 C CA . GLN A 1 206 ? 5.531 9.162 12.370 1.00 89.06 206 GLN A CA 1
ATOM 1689 C C . GLN A 1 206 ? 6.662 8.518 11.556 1.00 89.06 206 GLN A C 1
ATOM 1691 O O . GLN A 1 206 ? 6.783 8.801 10.367 1.00 89.06 206 GLN A O 1
ATOM 1696 N N . ARG A 1 207 ? 7.462 7.623 12.153 1.00 90.12 207 ARG A N 1
ATOM 1697 C CA . ARG A 1 207 ? 8.507 6.872 11.433 1.00 90.12 207 ARG A CA 1
ATOM 1698 C C . ARG A 1 207 ? 7.915 6.008 10.322 1.00 90.12 207 ARG A C 1
ATOM 1700 O O . ARG A 1 207 ? 8.415 6.065 9.205 1.00 90.12 207 ARG A O 1
ATOM 1707 N N . PHE A 1 208 ? 6.833 5.274 10.598 1.00 88.75 208 PHE A N 1
ATOM 1708 C CA . PHE A 1 208 ? 6.127 4.497 9.571 1.00 88.75 208 PHE A CA 1
ATOM 1709 C C . PHE A 1 208 ? 5.603 5.381 8.434 1.00 88.75 208 PHE A C 1
ATOM 1711 O O . PHE A 1 208 ? 5.746 5.027 7.265 1.00 88.75 208 PHE A O 1
ATOM 1718 N N . LEU A 1 209 ? 5.038 6.550 8.752 1.00 92.50 209 LEU A N 1
ATOM 1719 C CA . LEU A 1 209 ? 4.592 7.503 7.736 1.00 92.50 209 LEU A CA 1
ATOM 1720 C C . LEU A 1 209 ? 5.757 7.956 6.841 1.00 92.50 209 LEU A C 1
ATOM 1722 O O . LEU A 1 209 ? 5.631 7.925 5.619 1.00 92.50 209 LEU A O 1
ATOM 1726 N N . LEU A 1 210 ? 6.890 8.356 7.427 1.00 92.69 210 LEU A N 1
ATOM 1727 C CA . LEU A 1 210 ? 8.079 8.775 6.671 1.00 92.69 210 LEU A CA 1
ATOM 1728 C C . LEU A 1 210 ? 8.627 7.637 5.801 1.00 92.69 210 LEU A C 1
ATOM 1730 O O . LEU A 1 210 ? 8.926 7.848 4.627 1.00 92.69 210 LEU A O 1
ATOM 1734 N N . PHE A 1 211 ? 8.673 6.419 6.342 1.00 92.50 211 PHE A N 1
ATOM 1735 C CA . PHE A 1 211 ? 9.087 5.226 5.609 1.00 92.50 211 PHE A CA 1
ATOM 1736 C C . PHE A 1 211 ? 8.231 5.002 4.354 1.00 92.50 211 PHE A C 1
ATOM 1738 O O . PHE A 1 211 ? 8.763 4.889 3.250 1.00 92.50 211 PHE A O 1
ATOM 1745 N N . TYR A 1 212 ? 6.902 5.041 4.480 1.00 92.31 212 TYR A N 1
ATOM 1746 C CA . TYR A 1 212 ? 6.010 4.869 3.329 1.00 92.31 212 TYR A CA 1
ATOM 1747 C C . TYR A 1 212 ? 6.014 6.056 2.356 1.00 92.31 212 TYR A C 1
ATOM 1749 O O . TYR A 1 212 ? 5.824 5.857 1.156 1.00 92.31 212 TYR A O 1
ATOM 1757 N N . ARG A 1 213 ? 6.305 7.281 2.818 1.00 94.88 213 ARG A N 1
ATOM 1758 C CA . ARG A 1 213 ? 6.546 8.428 1.920 1.00 94.88 213 ARG A CA 1
ATOM 1759 C C . ARG A 1 213 ? 7.799 8.226 1.074 1.00 94.88 213 ARG A C 1
ATOM 1761 O O . ARG A 1 213 ? 7.778 8.532 -0.118 1.00 94.88 213 ARG A O 1
ATOM 1768 N N . ALA A 1 214 ? 8.861 7.678 1.658 1.00 94.88 214 ALA A N 1
ATOM 1769 C CA . ALA A 1 214 ? 10.052 7.310 0.905 1.00 94.88 214 ALA A CA 1
ATOM 1770 C C . ALA A 1 214 ? 9.755 6.194 -0.107 1.00 94.88 214 ALA A C 1
ATOM 1772 O O . ALA A 1 214 ? 10.154 6.311 -1.264 1.00 94.88 214 ALA A O 1
ATOM 1773 N N . GLN A 1 215 ? 8.992 5.163 0.277 1.00 91.56 215 GLN A N 1
ATOM 1774 C CA . GLN A 1 215 ? 8.575 4.103 -0.651 1.00 91.56 215 GLN A CA 1
ATOM 1775 C C . GLN A 1 215 ? 7.746 4.633 -1.832 1.00 91.56 215 GLN A C 1
ATOM 1777 O O . GLN A 1 215 ? 7.997 4.235 -2.970 1.00 91.56 215 GLN A O 1
ATOM 1782 N N . ALA A 1 216 ? 6.833 5.584 -1.598 1.00 94.62 216 ALA A N 1
ATOM 1783 C CA . ALA A 1 216 ? 6.096 6.263 -2.667 1.00 94.62 216 ALA A CA 1
ATOM 1784 C C . ALA A 1 216 ? 7.055 6.902 -3.686 1.00 94.62 216 ALA A C 1
ATOM 1786 O O . ALA A 1 216 ? 6.968 6.659 -4.889 1.00 94.62 216 ALA A O 1
ATOM 1787 N N . LYS A 1 217 ? 8.048 7.651 -3.192 1.00 95.50 217 LYS A N 1
ATOM 1788 C CA . LYS A 1 217 ? 9.052 8.298 -4.045 1.00 95.50 217 LYS A CA 1
ATOM 1789 C C . LYS A 1 217 ? 9.985 7.324 -4.753 1.00 95.50 217 LYS A C 1
ATOM 1791 O O . LYS A 1 217 ? 10.411 7.605 -5.870 1.00 95.50 217 LYS A O 1
ATOM 1796 N N . ILE A 1 218 ? 10.259 6.162 -4.170 1.00 94.19 218 ILE A N 1
ATOM 1797 C CA . ILE A 1 218 ? 10.989 5.087 -4.854 1.00 94.19 218 ILE A CA 1
ATOM 1798 C C . ILE A 1 218 ? 10.164 4.522 -6.012 1.00 94.19 218 ILE A C 1
ATOM 1800 O O . ILE A 1 218 ? 10.703 4.318 -7.101 1.00 94.19 218 ILE A O 1
ATOM 1804 N N . ALA A 1 219 ? 8.863 4.302 -5.810 1.00 94.38 219 ALA A N 1
ATOM 1805 C CA . ALA A 1 219 ? 7.971 3.866 -6.879 1.00 94.38 219 ALA A CA 1
ATOM 1806 C C . ALA A 1 219 ? 7.884 4.916 -8.004 1.00 94.38 219 ALA A C 1
ATOM 1808 O O . ALA A 1 219 ? 7.967 4.554 -9.176 1.00 94.38 219 ALA A O 1
ATOM 1809 N N . GLU A 1 220 ? 7.832 6.212 -7.676 1.00 95.88 220 GLU A N 1
ATOM 1810 C CA . GLU A 1 220 ? 7.937 7.297 -8.666 1.00 95.88 220 GLU A CA 1
ATOM 1811 C C . GLU A 1 220 ? 9.262 7.245 -9.442 1.00 95.88 220 GLU A C 1
ATOM 1813 O O . GLU A 1 220 ? 9.271 7.319 -10.674 1.00 95.88 220 GLU A O 1
ATOM 1818 N N . ALA A 1 221 ? 10.386 7.075 -8.741 1.00 95.50 221 ALA A N 1
ATOM 1819 C CA . ALA A 1 221 ? 11.704 6.996 -9.361 1.00 95.50 221 ALA A CA 1
ATOM 1820 C C . ALA A 1 221 ? 11.792 5.827 -10.354 1.00 95.50 221 ALA A C 1
ATOM 1822 O O . ALA A 1 221 ? 12.311 5.977 -11.463 1.00 95.50 221 ALA A O 1
ATOM 1823 N N . PHE A 1 222 ? 11.234 4.671 -9.994 1.00 93.69 222 PHE A N 1
ATOM 1824 C CA . PHE A 1 222 ? 11.200 3.512 -10.877 1.00 93.69 222 PHE A CA 1
ATOM 1825 C C . PHE A 1 222 ? 10.210 3.623 -12.024 1.00 93.69 222 PHE A C 1
ATOM 1827 O O . PHE A 1 222 ? 10.524 3.167 -13.123 1.00 93.69 222 PHE A O 1
ATOM 1834 N N . PHE A 1 223 ? 9.064 4.269 -11.818 1.00 95.25 223 PHE A N 1
ATOM 1835 C CA . PHE A 1 223 ? 8.175 4.637 -12.912 1.00 95.25 223 PHE A CA 1
ATOM 1836 C C . PHE A 1 223 ? 8.928 5.479 -13.953 1.00 95.25 223 PHE A C 1
ATOM 1838 O O . PHE A 1 223 ? 8.955 5.127 -15.134 1.00 95.25 223 PHE A O 1
ATOM 1845 N N . MET A 1 224 ? 9.622 6.530 -13.507 1.00 96.06 224 MET A N 1
ATOM 1846 C CA . MET A 1 224 ? 10.409 7.402 -14.382 1.00 96.06 224 MET A CA 1
ATOM 1847 C C . MET A 1 224 ? 11.558 6.654 -15.069 1.00 96.06 224 MET A C 1
ATOM 1849 O O . MET A 1 224 ? 11.766 6.827 -16.271 1.00 96.06 224 MET A O 1
ATOM 1853 N N . ALA A 1 225 ? 12.268 5.778 -14.353 1.00 93.00 225 ALA A N 1
ATOM 1854 C CA . ALA A 1 225 ? 13.332 4.955 -14.927 1.00 93.00 225 ALA A CA 1
ATOM 1855 C C . ALA A 1 225 ? 12.801 3.967 -15.982 1.00 93.00 225 ALA A C 1
ATOM 1857 O O . ALA A 1 225 ? 13.400 3.828 -17.048 1.00 93.00 225 ALA A O 1
ATOM 1858 N N . ALA A 1 226 ? 11.660 3.315 -15.736 1.00 92.62 226 ALA A N 1
ATOM 1859 C CA . ALA A 1 226 ? 11.031 2.410 -16.697 1.00 92.62 226 ALA A CA 1
ATOM 1860 C C . ALA A 1 226 ? 10.609 3.151 -17.975 1.00 92.62 226 ALA A C 1
ATOM 1862 O O . ALA A 1 226 ? 10.919 2.703 -19.080 1.00 92.62 226 ALA A O 1
ATOM 1863 N N . VAL A 1 227 ? 9.983 4.326 -17.837 1.00 94.25 227 VAL A N 1
ATOM 1864 C CA . VAL A 1 227 ? 9.640 5.184 -18.982 1.00 94.25 227 VAL A CA 1
ATOM 1865 C C . VAL A 1 227 ? 10.895 5.610 -19.743 1.00 94.25 227 VAL A C 1
ATOM 1867 O O . VAL A 1 227 ? 10.919 5.524 -20.971 1.00 94.25 227 VAL A O 1
ATOM 1870 N N . ALA A 1 228 ? 11.963 5.993 -19.039 1.00 92.62 228 ALA A N 1
ATOM 1871 C CA . ALA A 1 228 ? 13.227 6.388 -19.652 1.00 92.62 228 ALA A CA 1
ATOM 1872 C C . ALA A 1 228 ? 13.858 5.259 -20.480 1.00 92.62 228 ALA A C 1
ATOM 1874 O O . ALA A 1 228 ? 14.361 5.491 -21.582 1.00 92.62 228 ALA A O 1
ATOM 1875 N N . LEU A 1 229 ? 13.813 4.030 -19.964 1.00 89.94 229 LEU A N 1
ATOM 1876 C CA . LEU A 1 229 ? 14.336 2.839 -20.628 1.00 89.94 229 LEU A CA 1
ATOM 1877 C C . LEU A 1 229 ? 13.533 2.478 -21.879 1.00 89.94 229 LEU A C 1
ATOM 1879 O O . LEU A 1 229 ? 14.133 2.133 -22.898 1.00 89.94 229 LEU A O 1
ATOM 1883 N N . ILE A 1 230 ? 12.204 2.597 -21.824 1.00 90.62 230 ILE A N 1
ATOM 1884 C CA . ILE A 1 230 ? 11.328 2.413 -22.989 1.00 90.62 230 ILE A CA 1
ATOM 1885 C C . ILE A 1 230 ? 11.623 3.490 -24.041 1.00 90.62 230 ILE A C 1
ATOM 1887 O O . ILE A 1 230 ? 11.894 3.163 -25.194 1.00 90.62 230 ILE A O 1
ATOM 1891 N N . ALA A 1 231 ? 11.660 4.766 -23.642 1.00 90.94 231 ALA A N 1
ATOM 1892 C CA . ALA A 1 231 ? 11.939 5.891 -24.539 1.00 90.94 231 ALA A CA 1
ATOM 1893 C C . ALA A 1 231 ? 13.339 5.817 -25.178 1.00 90.94 231 ALA A C 1
ATOM 1895 O O . ALA A 1 231 ? 13.543 6.284 -26.293 1.00 90.94 231 ALA A O 1
ATOM 1896 N N . SER A 1 232 ? 14.303 5.197 -24.492 1.00 88.62 232 SER A N 1
ATOM 1897 C CA . SER A 1 232 ? 15.662 4.968 -25.004 1.00 88.62 232 SER A CA 1
ATOM 1898 C C . SER A 1 232 ? 15.797 3.683 -25.836 1.00 88.62 232 SER A C 1
ATOM 1900 O O . SER A 1 232 ? 16.913 3.309 -26.199 1.00 88.62 232 SER A O 1
ATOM 1902 N N . GLY A 1 233 ? 14.701 2.954 -26.077 1.00 87.38 233 GLY A N 1
ATOM 1903 C CA . GLY A 1 233 ? 14.698 1.685 -26.813 1.00 87.38 233 GLY A CA 1
ATOM 1904 C C . GLY A 1 233 ? 15.419 0.531 -26.105 1.00 87.38 233 GLY A C 1
ATOM 1905 O O . GLY A 1 233 ? 15.758 -0.462 -26.745 1.00 87.38 233 GLY A O 1
ATOM 1906 N N . LYS A 1 234 ? 15.691 0.648 -24.797 1.00 86.38 234 LYS A N 1
ATOM 1907 C CA . LYS A 1 234 ? 16.365 -0.388 -23.991 1.00 86.38 234 LYS A CA 1
ATOM 1908 C C . LYS A 1 234 ? 15.398 -1.455 -23.489 1.00 86.38 234 LYS A C 1
ATOM 1910 O O . LYS A 1 234 ? 15.785 -2.611 -23.366 1.00 86.38 234 LYS A O 1
ATOM 1915 N N . ILE A 1 235 ? 14.147 -1.076 -23.236 1.00 87.94 235 ILE A N 1
ATOM 1916 C CA . ILE A 1 235 ? 13.038 -2.013 -23.042 1.00 87.94 235 ILE A CA 1
ATOM 1917 C C . ILE A 1 235 ? 12.234 -2.043 -24.336 1.00 87.94 235 ILE A C 1
ATOM 1919 O O . ILE A 1 235 ? 11.730 -1.016 -24.789 1.00 87.94 235 ILE A O 1
ATOM 1923 N N . ARG A 1 236 ? 12.126 -3.228 -24.940 1.00 87.06 236 ARG A N 1
ATOM 1924 C CA . ARG A 1 236 ? 11.362 -3.419 -26.171 1.00 87.06 236 ARG A CA 1
ATOM 1925 C C . ARG A 1 236 ? 9.877 -3.539 -25.843 1.00 87.06 236 ARG A C 1
ATOM 1927 O O . ARG A 1 236 ? 9.484 -4.429 -25.092 1.00 87.06 236 ARG A O 1
ATOM 1934 N N . MET A 1 237 ? 9.063 -2.677 -26.443 1.00 87.25 237 MET A N 1
ATOM 1935 C CA . MET A 1 237 ? 7.609 -2.807 -26.387 1.00 87.25 237 MET A CA 1
ATOM 1936 C C . MET A 1 237 ? 7.137 -3.920 -27.339 1.00 87.25 237 MET A C 1
ATOM 1938 O O . MET A 1 237 ? 7.695 -4.055 -28.434 1.00 87.25 237 MET A O 1
ATOM 1942 N N . PRO A 1 238 ? 6.127 -4.722 -26.955 1.00 88.25 238 PRO A N 1
ATOM 1943 C CA . PRO A 1 238 ? 5.468 -5.644 -27.874 1.00 88.25 238 PRO A CA 1
ATOM 1944 C C . PRO A 1 238 ? 4.897 -4.903 -29.090 1.00 88.25 238 PRO A C 1
ATOM 1946 O O . PRO A 1 238 ? 4.378 -3.803 -28.947 1.00 88.25 238 PRO A O 1
ATOM 1949 N N . LEU A 1 239 ? 4.957 -5.524 -30.272 1.00 78.38 239 LEU A N 1
ATOM 1950 C CA . LEU A 1 239 ? 4.437 -4.945 -31.524 1.00 78.38 239 LEU A CA 1
ATOM 1951 C C . LEU A 1 239 ? 2.900 -4.897 -31.586 1.00 78.38 239 LEU A C 1
ATOM 1953 O O . LEU A 1 239 ? 2.346 -4.249 -32.462 1.00 78.38 239 LEU A O 1
ATOM 1957 N N . SER A 1 240 ? 2.217 -5.623 -30.699 1.00 77.19 240 SER A N 1
ATOM 1958 C CA . SER A 1 240 ? 0.755 -5.674 -30.633 1.00 77.19 240 SER A CA 1
ATOM 1959 C C . SER A 1 240 ? 0.191 -4.551 -29.756 1.00 77.19 240 SER A C 1
ATOM 1961 O O . SER A 1 240 ? 0.647 -4.406 -28.614 1.00 77.19 240 SER A O 1
ATOM 1963 N N . ASP A 1 241 ? -0.909 -3.931 -30.185 1.00 71.00 241 ASP A N 1
ATOM 1964 C CA . ASP A 1 241 ? -1.668 -2.901 -29.444 1.00 71.00 241 ASP A CA 1
ATOM 1965 C C . ASP A 1 241 ? -2.435 -3.429 -28.211 1.00 71.00 241 ASP A C 1
ATOM 1967 O O . ASP A 1 241 ? -3.318 -2.784 -27.657 1.00 71.00 241 ASP A O 1
ATOM 1971 N N . LEU A 1 242 ? -2.070 -4.608 -27.710 1.00 87.25 242 LEU A N 1
ATOM 1972 C CA . LEU A 1 242 ? -2.693 -5.254 -26.553 1.00 87.25 242 LEU A CA 1
ATOM 1973 C C . LEU A 1 242 ? -2.207 -4.687 -25.202 1.00 87.25 242 LEU A C 1
ATOM 1975 O O . LEU A 1 242 ? -2.325 -5.370 -24.187 1.00 87.25 242 LEU A O 1
ATOM 1979 N N . GLU A 1 243 ? -1.609 -3.487 -25.158 1.00 90.38 243 GLU A N 1
ATOM 1980 C CA . GLU A 1 243 ? -1.163 -2.870 -23.891 1.00 90.38 243 GLU A CA 1
ATOM 1981 C C . GLU A 1 243 ? -2.334 -2.678 -22.931 1.00 90.38 243 GLU A C 1
ATOM 1983 O O . GLU A 1 243 ? -2.218 -3.050 -21.764 1.00 90.38 243 GLU A O 1
ATOM 1988 N N . GLN A 1 244 ? -3.474 -2.225 -23.453 1.00 93.00 244 GLN A N 1
ATOM 1989 C CA . GLN A 1 244 ? -4.712 -2.102 -22.695 1.00 93.00 244 GLN A CA 1
ATOM 1990 C C . GLN A 1 244 ? -5.129 -3.435 -22.058 1.00 93.00 244 GLN A C 1
ATOM 1992 O O . GLN A 1 244 ? -5.282 -3.509 -20.844 1.00 93.00 244 GLN A O 1
ATOM 1997 N N . SER A 1 245 ? -5.231 -4.507 -22.849 1.00 92.69 245 SER A N 1
ATOM 1998 C CA . SER A 1 245 ? -5.649 -5.823 -22.344 1.00 92.69 245 SER A CA 1
ATOM 1999 C C . SER A 1 245 ? -4.679 -6.381 -21.295 1.00 92.69 245 SER A C 1
ATOM 2001 O O . SER A 1 245 ? -5.106 -6.954 -20.293 1.00 92.69 245 SER A O 1
ATOM 2003 N N . ARG A 1 246 ? -3.365 -6.172 -21.475 1.00 92.50 246 ARG A N 1
ATOM 2004 C CA . ARG A 1 246 ? -2.363 -6.557 -20.469 1.00 92.50 246 ARG A CA 1
ATOM 2005 C C . ARG A 1 246 ? -2.547 -5.776 -19.175 1.00 92.50 246 ARG A C 1
ATOM 2007 O O . ARG A 1 246 ? -2.557 -6.384 -18.108 1.00 92.50 246 ARG A O 1
ATOM 2014 N N . PHE A 1 247 ? -2.706 -4.457 -19.268 1.00 94.56 247 PHE A N 1
ATOM 2015 C CA . PHE A 1 247 ? -2.949 -3.600 -18.113 1.00 94.56 247 PHE A CA 1
ATOM 2016 C C . PHE A 1 247 ? -4.216 -4.028 -17.364 1.00 94.56 247 PHE A C 1
ATOM 2018 O O . PHE A 1 247 ? -4.161 -4.282 -16.163 1.00 94.56 247 PHE A O 1
ATOM 2025 N N . GLU A 1 248 ? -5.330 -4.192 -18.077 1.00 93.69 248 GLU A N 1
ATOM 2026 C CA . GLU A 1 248 ? -6.613 -4.615 -17.509 1.00 93.69 248 GLU A CA 1
ATOM 2027 C C . GLU A 1 248 ? -6.499 -5.981 -16.829 1.00 93.69 248 GLU A C 1
ATOM 2029 O O . GLU A 1 248 ? -6.982 -6.152 -15.715 1.00 93.69 248 GLU A O 1
ATOM 2034 N N . HIS A 1 249 ? -5.773 -6.931 -17.423 1.00 92.81 249 HIS A N 1
ATOM 2035 C CA . HIS A 1 249 ? -5.508 -8.223 -16.793 1.00 92.81 249 HIS A CA 1
ATOM 2036 C C . HIS A 1 249 ? -4.662 -8.107 -15.511 1.00 92.81 249 HIS A C 1
ATOM 2038 O O . HIS A 1 249 ? -4.841 -8.893 -14.583 1.00 92.81 249 HIS A O 1
ATOM 2044 N N . ARG A 1 250 ? -3.731 -7.143 -15.420 1.00 93.62 250 ARG A N 1
ATOM 2045 C CA . ARG A 1 250 ? -2.963 -6.910 -14.181 1.00 93.62 250 ARG A CA 1
ATOM 2046 C C . ARG A 1 250 ? -3.798 -6.264 -13.080 1.00 93.62 250 ARG A C 1
ATOM 2048 O O . ARG A 1 250 ? -3.551 -6.567 -11.916 1.00 93.62 250 ARG A O 1
ATOM 2055 N N . MET A 1 251 ? -4.756 -5.412 -13.443 1.00 93.88 251 MET A N 1
ATOM 2056 C CA . MET A 1 251 ? -5.604 -4.685 -12.490 1.00 93.88 251 MET A CA 1
ATOM 2057 C C . MET A 1 251 ? -6.916 -5.408 -12.160 1.00 93.88 251 MET A C 1
ATOM 2059 O O . MET A 1 251 ? -7.545 -5.081 -11.156 1.00 93.88 251 MET A O 1
ATOM 2063 N N . SER A 1 252 ? -7.318 -6.413 -12.946 1.00 92.38 252 SER A N 1
ATOM 2064 C CA . SER A 1 252 ? -8.561 -7.173 -12.745 1.00 92.38 252 SER A CA 1
ATOM 2065 C C . SER A 1 252 ? -8.742 -7.771 -11.343 1.00 92.38 252 SER A C 1
ATOM 2067 O O . SER A 1 252 ? -9.886 -7.771 -10.877 1.00 92.38 252 SER A O 1
ATOM 2069 N N . PRO A 1 253 ? -7.683 -8.184 -10.605 1.00 92.69 253 PRO A N 1
ATOM 2070 C CA . PRO A 1 253 ? -7.836 -8.664 -9.231 1.00 92.69 253 PRO A CA 1
ATOM 2071 C C . PRO A 1 253 ? -8.380 -7.618 -8.250 1.00 92.69 253 PRO A C 1
ATOM 2073 O O . PRO A 1 253 ? -8.776 -7.966 -7.144 1.00 92.69 253 PRO A O 1
ATOM 2076 N N . PHE A 1 254 ? -8.392 -6.342 -8.638 1.00 92.12 254 PHE A N 1
ATOM 2077 C CA . PHE A 1 254 ? -8.869 -5.225 -7.823 1.00 92.12 254 PHE A CA 1
ATOM 2078 C C . PHE A 1 254 ? -10.225 -4.688 -8.291 1.00 92.12 254 PHE A C 1
ATOM 2080 O O . PHE A 1 254 ? -10.666 -3.653 -7.805 1.00 92.12 254 PHE A O 1
ATOM 2087 N N . SER A 1 255 ? -10.885 -5.353 -9.242 1.00 90.75 255 SER A N 1
ATOM 2088 C CA . SER A 1 255 ? -12.132 -4.878 -9.863 1.00 90.75 255 SER A CA 1
ATOM 2089 C C . SER A 1 255 ? -13.296 -4.691 -8.881 1.00 90.75 255 SER A C 1
ATOM 2091 O O . SER A 1 255 ? -14.125 -3.802 -9.085 1.00 90.75 255 SER A O 1
ATOM 2093 N N . SER A 1 256 ? -13.332 -5.448 -7.779 1.00 88.75 256 SER A N 1
ATOM 2094 C CA . SER A 1 256 ? -14.293 -5.251 -6.681 1.00 88.75 256 SER A CA 1
ATOM 2095 C C . SER A 1 256 ? -14.139 -3.889 -5.990 1.00 88.75 256 SER A C 1
ATOM 2097 O O . SER A 1 256 ? -15.110 -3.339 -5.480 1.00 88.75 256 SER A O 1
ATOM 2099 N N . LEU A 1 257 ? -12.953 -3.276 -6.071 1.00 87.12 257 LEU A N 1
ATOM 2100 C CA . LEU A 1 257 ? -12.626 -1.964 -5.504 1.00 87.12 257 LEU A CA 1
ATOM 2101 C C . LEU A 1 257 ? -12.922 -0.793 -6.466 1.00 87.12 257 LEU A C 1
ATOM 2103 O O . LEU A 1 257 ? -12.299 0.268 -6.373 1.00 87.12 257 LEU A O 1
ATOM 2107 N N . SER A 1 258 ? -13.836 -0.992 -7.420 1.00 74.94 258 SER A N 1
ATOM 2108 C CA . SER A 1 258 ? -14.283 0.014 -8.401 1.00 74.94 258 SER A CA 1
ATOM 2109 C C . SER A 1 258 ? -15.374 0.956 -7.877 1.00 74.94 258 SER A C 1
ATOM 2111 O O . SER A 1 258 ? -15.724 1.932 -8.541 1.00 74.94 258 SER A O 1
ATOM 2113 N N . SER A 1 259 ? -15.923 0.688 -6.689 1.00 60.38 259 SER A N 1
ATOM 2114 C CA . SER A 1 259 ? -17.064 1.434 -6.159 1.00 60.38 259 SER A CA 1
ATOM 2115 C C . SER A 1 259 ? -16.688 2.860 -5.732 1.00 60.38 259 SER A C 1
ATOM 2117 O O . SER A 1 259 ? -16.155 3.099 -4.647 1.00 60.38 259 SER A O 1
ATOM 2119 N N . VAL A 1 260 ? -17.069 3.830 -6.572 1.00 51.41 260 VAL A N 1
ATOM 2120 C CA . VAL A 1 260 ? -17.017 5.283 -6.305 1.00 51.41 260 VAL A CA 1
ATOM 2121 C C . VAL A 1 260 ? -17.845 5.674 -5.074 1.00 51.41 260 VAL A C 1
ATOM 2123 O O . VAL A 1 260 ? -17.569 6.699 -4.451 1.00 51.41 260 VAL A O 1
ATOM 2126 N N . THR A 1 261 ? -18.813 4.837 -4.686 1.00 40.97 261 THR A N 1
ATOM 2127 C CA . THR A 1 261 ? -19.734 5.048 -3.557 1.00 40.97 261 THR A CA 1
ATOM 2128 C C . THR A 1 261 ? -19.008 5.310 -2.232 1.00 40.97 261 THR A C 1
ATOM 2130 O O . THR A 1 261 ? -19.576 5.941 -1.354 1.00 40.97 261 THR A O 1
ATOM 2133 N N . PHE A 1 262 ? -17.731 4.928 -2.121 1.00 50.19 262 PHE A N 1
ATOM 2134 C CA . PHE A 1 262 ? -16.937 5.042 -0.893 1.00 50.19 262 PHE A CA 1
ATOM 2135 C C . PHE A 1 262 ? -15.790 6.066 -0.978 1.00 50.19 262 PHE A C 1
ATOM 2137 O O . PHE A 1 262 ? -14.914 6.090 -0.116 1.00 50.19 262 PHE A O 1
ATOM 2144 N N . GLY A 1 263 ? -15.734 6.885 -2.040 1.00 55.69 263 GLY A N 1
ATOM 2145 C CA . GLY A 1 263 ? -14.657 7.867 -2.250 1.00 55.69 263 GLY A CA 1
ATOM 2146 C C . GLY A 1 263 ? -13.276 7.247 -2.506 1.00 55.69 263 GLY A C 1
ATOM 2147 O O . GLY A 1 263 ? -12.259 7.938 -2.433 1.00 55.69 263 GLY A O 1
ATOM 2148 N N . ILE A 1 264 ? -13.238 5.948 -2.806 1.00 57.38 264 ILE A N 1
ATOM 2149 C CA . ILE A 1 264 ? -12.039 5.128 -2.948 1.00 57.38 264 ILE A CA 1
ATOM 2150 C C . ILE A 1 264 ? -12.044 4.535 -4.359 1.00 57.38 264 ILE A C 1
ATOM 2152 O O . ILE A 1 264 ? -12.818 3.633 -4.652 1.00 57.38 264 ILE A O 1
ATOM 2156 N N . SER A 1 265 ? -11.170 5.029 -5.236 1.00 72.31 265 SER A N 1
ATOM 2157 C CA . SER A 1 265 ? -10.921 4.418 -6.549 1.00 72.31 265 SER A CA 1
ATOM 2158 C C . SER A 1 265 ? -9.557 3.742 -6.501 1.00 72.31 265 SER A C 1
ATOM 2160 O O . SER A 1 265 ? -8.545 4.359 -6.839 1.00 72.31 265 SER A O 1
ATOM 2162 N N . LEU A 1 266 ? -9.515 2.507 -5.989 1.00 86.50 266 LEU A N 1
ATOM 2163 C CA . LEU A 1 266 ? -8.299 1.685 -6.049 1.00 86.50 266 LEU A CA 1
ATOM 2164 C C . LEU A 1 266 ? -8.231 0.926 -7.370 1.00 86.50 266 LEU A C 1
ATOM 2166 O O . LEU A 1 266 ? -7.149 0.785 -7.923 1.00 86.50 266 LEU A O 1
ATOM 2170 N N . PHE A 1 267 ? -9.370 0.512 -7.928 1.00 90.00 267 PHE A N 1
ATOM 2171 C CA . PHE A 1 267 ? -9.399 0.061 -9.313 1.00 90.00 267 PHE A CA 1
ATOM 2172 C C . PHE A 1 267 ? -9.163 1.243 -10.262 1.00 90.00 267 PHE A C 1
ATOM 2174 O O . PHE A 1 267 ? -9.725 2.327 -10.075 1.00 90.00 267 PHE A O 1
ATOM 2181 N N . VAL A 1 268 ? -8.322 1.021 -11.271 1.00 90.44 268 VAL A N 1
ATOM 2182 C CA . VAL A 1 268 ? -7.962 2.018 -12.280 1.00 90.44 268 VAL A CA 1
ATOM 2183 C C . VAL A 1 268 ? -8.113 1.406 -13.661 1.00 90.44 268 VAL A C 1
ATOM 2185 O O . VAL A 1 268 ? -7.577 0.333 -13.932 1.00 90.44 268 VAL A O 1
ATOM 2188 N N . GLU A 1 269 ? -8.797 2.123 -14.546 1.00 91.62 269 GLU A N 1
ATOM 2189 C CA . GLU A 1 269 ? -8.928 1.763 -15.956 1.00 91.62 269 GLU A CA 1
ATOM 2190 C C . GLU A 1 269 ? -7.723 2.237 -16.780 1.00 91.62 269 GLU A C 1
ATOM 2192 O O . GLU A 1 269 ? -7.037 3.204 -16.438 1.00 91.62 269 GLU A O 1
ATOM 2197 N N . TYR A 1 270 ? -7.474 1.592 -17.922 1.00 93.81 270 TYR A N 1
ATOM 2198 C CA . TYR A 1 270 ? -6.329 1.935 -18.772 1.00 93.81 270 TYR A CA 1
ATOM 2199 C C . TYR A 1 270 ? -6.360 3.396 -19.252 1.00 93.81 270 TYR A C 1
ATOM 2201 O O . TYR A 1 270 ? -5.337 4.079 -19.271 1.00 93.81 270 TYR A O 1
ATOM 2209 N N . THR A 1 271 ? -7.547 3.913 -19.569 1.00 92.62 271 THR A N 1
ATOM 2210 C CA . THR A 1 271 ? -7.759 5.312 -19.973 1.00 92.62 271 THR A CA 1
ATOM 2211 C C . THR A 1 271 ? -7.340 6.296 -18.877 1.00 92.62 271 THR A C 1
ATOM 2213 O O . THR A 1 271 ? -6.670 7.295 -19.154 1.00 92.62 271 THR A O 1
ATOM 2216 N N . GLN A 1 272 ? -7.666 5.990 -17.617 1.00 92.31 272 GLN A N 1
ATOM 2217 C CA . GLN A 1 272 ? -7.255 6.776 -16.456 1.00 92.31 272 GLN A CA 1
ATOM 2218 C C . GLN A 1 272 ? -5.740 6.718 -16.261 1.00 92.31 272 GLN A C 1
ATOM 2220 O O . GLN A 1 272 ? -5.124 7.755 -16.014 1.00 92.31 272 GLN A O 1
ATOM 2225 N N . PHE A 1 273 ? -5.129 5.539 -16.427 1.00 94.44 273 PHE A N 1
ATOM 2226 C CA . PHE A 1 273 ? -3.674 5.401 -16.394 1.00 94.44 273 PHE A CA 1
ATOM 2227 C C . PHE A 1 273 ? -3.007 6.325 -17.417 1.00 94.44 273 PHE A C 1
ATOM 2229 O O . PHE A 1 273 ? -2.150 7.121 -17.033 1.00 94.44 273 PHE A O 1
ATOM 2236 N N . ILE A 1 274 ? -3.413 6.284 -18.688 1.00 95.00 274 ILE A N 1
ATOM 2237 C CA . ILE A 1 274 ? -2.828 7.135 -19.737 1.00 95.00 274 ILE A CA 1
ATOM 2238 C C . ILE A 1 274 ? -2.974 8.621 -19.388 1.00 95.00 274 ILE A C 1
ATOM 2240 O O . ILE A 1 274 ? -1.990 9.367 -19.424 1.00 95.00 274 ILE A O 1
ATOM 2244 N N . HIS A 1 275 ? -4.173 9.042 -18.978 1.00 94.06 275 HIS A N 1
ATOM 2245 C CA . HIS A 1 275 ? -4.467 10.441 -18.678 1.00 94.06 275 HIS A CA 1
ATOM 2246 C C . HIS A 1 275 ? -3.698 10.972 -17.456 1.00 94.06 275 HIS A C 1
ATOM 2248 O O . HIS A 1 275 ? -3.110 12.054 -17.509 1.00 94.06 275 HIS A O 1
ATOM 2254 N N . ILE A 1 276 ? -3.681 10.220 -16.351 1.00 94.00 276 ILE A N 1
ATOM 2255 C CA . ILE A 1 276 ? -3.069 10.655 -15.087 1.00 94.00 276 ILE A CA 1
ATOM 2256 C C . ILE A 1 276 ? -1.545 10.539 -15.155 1.00 94.00 276 ILE A C 1
ATOM 2258 O O . ILE A 1 276 ? -0.844 11.457 -14.732 1.00 94.00 276 ILE A O 1
ATOM 2262 N N . SER A 1 277 ? -1.017 9.440 -15.704 1.00 94.88 277 SER A N 1
ATOM 2263 C CA . SER A 1 277 ? 0.434 9.239 -15.818 1.00 94.88 277 SER A CA 1
ATOM 2264 C C . SER A 1 277 ? 1.088 10.176 -16.831 1.00 94.88 277 SER A C 1
ATOM 2266 O O . SER A 1 277 ? 2.284 10.446 -16.724 1.00 94.88 277 SER A O 1
ATOM 2268 N N . ARG A 1 278 ? 0.323 10.645 -17.832 1.00 95.00 278 ARG A N 1
ATOM 2269 C CA . ARG A 1 278 ? 0.830 11.391 -18.995 1.00 95.00 278 ARG A CA 1
ATOM 2270 C C . ARG A 1 278 ? 1.996 10.660 -19.665 1.00 95.00 278 ARG A C 1
ATOM 2272 O O . ARG A 1 278 ? 2.960 11.284 -20.116 1.00 95.00 278 ARG A O 1
ATOM 2279 N N . ILE A 1 279 ? 1.926 9.325 -19.699 1.00 93.62 279 ILE A N 1
ATOM 2280 C CA . ILE A 1 279 ? 3.050 8.475 -20.100 1.00 93.62 279 ILE A CA 1
ATOM 2281 C C . ILE A 1 279 ? 3.541 8.778 -21.515 1.00 93.62 279 ILE A C 1
ATOM 2283 O O . ILE A 1 279 ? 4.744 8.760 -21.755 1.00 93.62 279 ILE A O 1
ATOM 2287 N N . GLU A 1 280 ? 2.648 9.123 -22.439 1.00 91.94 280 GLU A N 1
ATOM 2288 C CA . GLU A 1 280 ? 3.018 9.510 -23.803 1.00 91.94 280 GLU A CA 1
ATOM 2289 C C . GLU A 1 280 ? 3.864 10.785 -23.816 1.00 91.94 280 GLU A C 1
ATOM 2291 O O . GLU A 1 280 ? 4.933 10.816 -24.424 1.00 91.94 280 GLU A O 1
ATOM 2296 N N . SER A 1 281 ? 3.454 11.813 -23.068 1.00 94.00 281 SER A N 1
ATOM 2297 C CA . SER A 1 281 ? 4.226 13.051 -22.930 1.00 94.00 281 SER A CA 1
ATOM 2298 C C . SER A 1 281 ? 5.593 12.801 -22.289 1.00 94.00 281 SER A C 1
ATOM 2300 O O . SER A 1 281 ? 6.588 13.381 -22.720 1.00 94.00 281 SER A O 1
ATOM 2302 N N . LEU A 1 282 ? 5.665 11.911 -21.294 1.00 94.06 282 LEU A N 1
ATOM 2303 C CA . LEU A 1 282 ? 6.930 11.524 -20.664 1.00 94.06 282 LEU A CA 1
ATOM 2304 C C . LEU A 1 282 ? 7.839 10.747 -21.628 1.00 94.06 282 LEU A C 1
ATOM 2306 O O . LEU A 1 282 ? 9.035 11.017 -21.682 1.00 94.06 282 LEU A O 1
ATOM 2310 N N . ARG A 1 283 ? 7.288 9.833 -22.437 1.00 90.06 283 ARG A N 1
ATOM 2311 C CA . ARG A 1 283 ? 8.045 9.120 -23.482 1.00 90.06 283 ARG A CA 1
ATOM 2312 C C . ARG A 1 283 ? 8.624 10.107 -24.509 1.00 90.06 283 ARG A C 1
ATOM 2314 O O . ARG A 1 283 ? 9.787 9.970 -24.883 1.00 90.06 283 ARG A O 1
ATOM 2321 N N . MET A 1 284 ? 7.860 11.134 -24.894 1.00 90.88 284 MET A N 1
ATOM 2322 C CA . MET A 1 284 ? 8.301 12.191 -25.820 1.00 90.88 284 MET A CA 1
ATOM 2323 C C . MET A 1 284 ? 9.351 13.143 -25.228 1.00 90.88 284 MET A C 1
ATOM 2325 O O . MET A 1 284 ? 10.145 13.713 -25.973 1.00 90.88 284 MET A O 1
ATOM 2329 N N . LEU A 1 285 ? 9.394 13.300 -23.901 1.00 89.81 285 LEU A N 1
ATOM 2330 C CA . LEU A 1 285 ? 10.400 14.111 -23.203 1.00 89.81 285 LEU A CA 1
ATOM 2331 C C . LEU A 1 285 ? 11.825 13.535 -23.341 1.00 89.81 285 LEU A C 1
ATOM 2333 O O . LEU A 1 285 ? 12.810 14.256 -23.176 1.00 89.81 285 LEU A O 1
ATOM 2337 N N . GLY A 1 286 ? 11.928 12.243 -23.663 1.00 87.88 286 GLY A N 1
ATOM 2338 C CA . GLY A 1 286 ? 13.180 11.535 -23.901 1.00 87.88 286 GLY A CA 1
ATOM 2339 C C . GLY A 1 286 ? 13.808 10.944 -22.636 1.00 87.88 286 GLY A C 1
ATOM 2340 O O . GLY A 1 286 ? 13.659 11.444 -21.518 1.00 87.88 286 GLY A O 1
ATOM 2341 N N . GLY A 1 287 ? 14.570 9.861 -22.824 1.00 89.38 287 GLY A N 1
ATOM 2342 C CA . GLY A 1 287 ? 15.116 9.065 -21.721 1.00 89.38 287 GLY A CA 1
ATOM 2343 C C . GLY A 1 287 ? 16.026 9.838 -20.766 1.00 89.38 287 GLY A C 1
ATOM 2344 O O . GLY A 1 287 ? 15.913 9.675 -19.554 1.00 89.38 287 GLY A O 1
ATOM 2345 N N . ALA A 1 288 ? 16.880 10.729 -21.278 1.00 91.12 288 ALA A N 1
ATOM 2346 C CA . ALA A 1 288 ? 17.813 11.495 -20.448 1.00 91.12 288 ALA A CA 1
ATOM 2347 C C . ALA A 1 288 ? 17.094 12.336 -19.379 1.00 91.12 288 ALA A C 1
ATOM 2349 O O . ALA A 1 288 ? 17.490 12.335 -18.211 1.00 91.12 288 ALA A O 1
ATOM 2350 N N . LYS A 1 289 ? 15.996 13.008 -19.748 1.00 93.75 289 LYS A N 1
ATOM 2351 C CA . LYS A 1 289 ? 15.240 13.840 -18.809 1.00 93.75 289 LYS A CA 1
ATOM 2352 C C . LYS A 1 289 ? 14.481 12.994 -17.789 1.00 93.75 289 LYS A C 1
ATOM 2354 O O . LYS A 1 289 ? 14.521 13.321 -16.605 1.00 93.75 289 LYS A O 1
ATOM 2359 N N . CYS A 1 290 ? 13.858 11.895 -18.212 1.00 94.31 290 CYS A N 1
ATOM 2360 C CA . CYS A 1 290 ? 13.200 10.960 -17.297 1.00 94.31 290 CYS A CA 1
ATOM 2361 C C . CYS A 1 290 ? 14.189 10.335 -16.295 1.00 94.31 290 CYS A C 1
ATOM 2363 O O . CYS A 1 290 ? 13.876 10.253 -15.111 1.00 94.31 290 CYS A O 1
ATOM 2365 N N . PHE A 1 291 ? 15.409 9.984 -16.718 1.00 93.94 291 PHE A N 1
ATOM 2366 C CA . PHE A 1 291 ? 16.455 9.513 -15.801 1.00 93.94 291 PHE A CA 1
ATOM 2367 C C . PHE A 1 291 ? 16.923 10.581 -14.811 1.00 93.94 291 PHE A C 1
ATOM 2369 O O . PHE A 1 291 ? 17.180 10.259 -13.654 1.00 93.94 291 PHE A O 1
ATOM 2376 N N . SER A 1 292 ? 17.007 11.847 -15.228 1.00 95.31 292 SER A N 1
ATOM 2377 C CA . SER A 1 292 ? 17.295 12.947 -14.300 1.00 95.31 292 SER A CA 1
ATOM 2378 C C . SER A 1 292 ? 16.218 13.053 -13.216 1.00 95.31 292 SER A C 1
ATOM 2380 O O . SER A 1 292 ? 16.558 13.142 -12.043 1.00 95.31 292 SER A O 1
ATOM 2382 N N . ILE A 1 293 ? 14.936 12.981 -13.593 1.00 96.00 293 ILE A N 1
ATOM 2383 C CA . ILE A 1 293 ? 13.815 13.020 -12.636 1.00 96.00 293 ILE A CA 1
ATOM 2384 C C . ILE A 1 293 ? 13.871 11.808 -11.693 1.00 96.00 293 ILE A C 1
ATOM 2386 O O . ILE A 1 293 ? 13.704 11.957 -10.484 1.00 96.00 293 ILE A O 1
ATOM 2390 N N . ALA A 1 294 ? 14.162 10.616 -12.225 1.00 95.06 294 ALA A N 1
ATOM 2391 C CA . ALA A 1 294 ? 14.338 9.412 -11.416 1.00 95.06 294 ALA A CA 1
ATOM 2392 C C . ALA A 1 294 ? 15.476 9.562 -10.392 1.00 95.06 294 ALA A C 1
ATOM 2394 O O . ALA A 1 294 ? 15.313 9.180 -9.234 1.00 95.06 294 ALA A O 1
ATOM 2395 N N . ALA A 1 295 ? 16.615 10.140 -10.793 1.00 95.56 295 ALA A N 1
ATOM 2396 C CA . ALA A 1 295 ? 17.752 10.364 -9.903 1.00 95.56 295 ALA A CA 1
ATOM 2397 C C . ALA A 1 295 ? 17.385 11.270 -8.718 1.00 95.56 295 ALA A C 1
ATOM 2399 O O . ALA A 1 295 ? 17.705 10.943 -7.574 1.00 95.56 295 ALA A O 1
ATOM 2400 N N . ASP A 1 296 ? 16.670 12.364 -8.988 1.00 97.75 296 ASP A N 1
ATOM 2401 C CA . ASP A 1 296 ? 16.234 13.312 -7.961 1.00 97.75 296 ASP A CA 1
ATOM 2402 C C . ASP A 1 296 ? 15.227 12.668 -6.992 1.00 97.75 296 ASP A C 1
ATOM 2404 O O . ASP A 1 296 ? 15.323 12.852 -5.777 1.00 97.75 296 ASP A O 1
ATOM 2408 N N . ALA A 1 297 ? 14.306 11.844 -7.505 1.00 96.81 297 ALA A N 1
ATOM 2409 C CA . ALA A 1 297 ? 13.361 11.093 -6.681 1.00 96.81 297 ALA A CA 1
ATOM 2410 C C . ALA A 1 297 ? 14.059 10.049 -5.783 1.00 96.81 297 ALA A C 1
ATOM 2412 O O . ALA A 1 297 ? 13.725 9.937 -4.600 1.00 96.81 297 ALA A O 1
ATOM 2413 N N . PHE A 1 298 ? 15.072 9.335 -6.295 1.00 95.75 298 PHE A N 1
ATOM 2414 C CA . PHE A 1 298 ? 15.890 8.427 -5.482 1.00 95.75 298 PHE A CA 1
ATOM 2415 C C . PHE A 1 298 ? 16.677 9.164 -4.393 1.00 95.75 298 PHE A C 1
ATOM 2417 O O . PHE A 1 298 ? 16.735 8.684 -3.260 1.00 95.75 298 PHE A O 1
ATOM 2424 N N . ASP A 1 299 ? 17.279 10.316 -4.703 1.00 96.94 299 ASP A N 1
ATOM 2425 C CA . ASP A 1 299 ? 18.016 11.105 -3.708 1.00 96.94 299 ASP A CA 1
ATOM 2426 C C . ASP A 1 299 ? 17.098 11.646 -2.610 1.00 96.94 299 ASP A C 1
ATOM 2428 O O . ASP A 1 299 ? 17.473 11.616 -1.436 1.00 96.94 299 ASP A O 1
ATOM 2432 N N . TRP A 1 300 ? 15.888 12.085 -2.970 1.00 97.38 300 TRP A N 1
ATOM 2433 C CA . TRP A 1 300 ? 14.888 12.505 -1.991 1.00 97.38 300 TRP A CA 1
ATOM 2434 C C . TRP A 1 300 ? 14.496 11.348 -1.069 1.00 97.38 300 TRP A C 1
ATOM 2436 O O . TRP A 1 300 ? 14.567 11.479 0.152 1.00 97.38 300 TRP A O 1
ATOM 2446 N N . ALA A 1 301 ? 14.155 10.188 -1.643 1.00 95.94 301 ALA A N 1
ATOM 2447 C CA . ALA A 1 301 ? 13.769 9.018 -0.859 1.00 95.94 301 ALA A CA 1
ATOM 2448 C C . ALA A 1 301 ? 14.901 8.549 0.061 1.00 95.94 301 ALA A C 1
ATOM 2450 O O . ALA A 1 301 ? 14.655 8.187 1.209 1.00 95.94 301 ALA A O 1
ATOM 2451 N N . ARG A 1 302 ? 16.153 8.597 -0.414 1.00 94.88 302 ARG A N 1
ATOM 2452 C CA . ARG A 1 302 ? 17.330 8.315 0.414 1.00 94.88 302 ARG A CA 1
ATOM 2453 C C . ARG A 1 302 ? 17.391 9.241 1.628 1.00 94.88 302 ARG A C 1
ATOM 2455 O O . ARG A 1 302 ? 17.603 8.742 2.725 1.00 94.88 302 ARG A O 1
ATOM 2462 N N . GLY A 1 303 ? 17.208 10.549 1.439 1.00 95.25 303 GLY A N 1
ATOM 2463 C CA . GLY A 1 303 ? 17.266 11.524 2.531 1.00 95.25 303 GLY A CA 1
ATOM 2464 C C . GLY A 1 303 ? 16.249 11.236 3.640 1.00 95.25 303 GLY A C 1
ATOM 2465 O O . GLY A 1 303 ? 16.602 11.249 4.818 1.00 95.25 303 GLY A O 1
ATOM 2466 N N . GLU A 1 304 ? 15.013 10.894 3.268 1.00 93.56 304 GLU A N 1
ATOM 2467 C CA . GLU A 1 304 ? 13.978 10.490 4.229 1.00 93.56 304 GLU A CA 1
ATOM 2468 C C . GLU A 1 304 ? 14.353 9.197 4.969 1.00 93.56 304 GLU A C 1
ATOM 2470 O O . GLU A 1 304 ? 14.237 9.128 6.192 1.00 93.56 304 GLU A O 1
ATOM 2475 N N . LEU A 1 305 ? 14.856 8.183 4.260 1.00 93.31 305 LEU A N 1
ATOM 2476 C CA . LEU A 1 305 ? 15.244 6.903 4.863 1.00 93.31 305 LEU A CA 1
ATOM 2477 C C . LEU A 1 305 ? 16.458 7.030 5.790 1.00 93.31 305 LEU A C 1
ATOM 2479 O O . LEU A 1 305 ? 16.476 6.419 6.852 1.00 93.31 305 LEU A O 1
ATOM 2483 N N . GLU A 1 306 ? 17.453 7.844 5.434 1.00 94.00 306 GLU A N 1
ATOM 2484 C CA . GLU A 1 306 ? 18.629 8.108 6.278 1.00 94.00 306 GLU A CA 1
ATOM 2485 C C . GLU A 1 306 ? 18.262 8.873 7.562 1.00 94.00 306 GLU A C 1
ATOM 2487 O O . GLU A 1 306 ? 18.966 8.769 8.568 1.00 94.00 306 GLU A O 1
ATOM 2492 N N . SER A 1 307 ? 17.134 9.595 7.565 1.00 92.12 307 SER A N 1
ATOM 2493 C CA . SER A 1 307 ? 16.604 10.238 8.774 1.00 92.12 307 SER A CA 1
ATOM 2494 C C . SER A 1 307 ? 16.038 9.234 9.794 1.00 92.12 307 SER A C 1
ATOM 2496 O O . SER A 1 307 ? 15.970 9.531 10.994 1.00 92.12 307 SER A O 1
ATOM 2498 N N . LEU A 1 308 ? 15.674 8.022 9.350 1.00 90.31 308 LEU A N 1
ATOM 2499 C CA . LEU A 1 308 ? 15.151 6.948 10.196 1.00 90.31 308 LEU A CA 1
ATOM 2500 C C . LEU A 1 308 ? 16.294 6.247 10.942 1.00 90.31 308 LEU A C 1
ATOM 2502 O O . LEU A 1 308 ? 16.775 5.183 10.569 1.00 90.31 308 LEU A O 1
ATOM 2506 N N . THR A 1 309 ? 16.728 6.856 12.041 1.00 85.06 309 THR A N 1
ATOM 2507 C CA . THR A 1 309 ? 17.794 6.321 12.904 1.00 85.06 309 THR A CA 1
ATOM 2508 C C . THR A 1 309 ? 17.258 5.335 13.946 1.00 85.06 309 THR A C 1
ATOM 2510 O O . THR A 1 309 ? 16.121 5.453 14.400 1.00 85.06 309 THR A O 1
ATOM 2513 N N . GLY A 1 310 ? 18.056 4.357 14.370 1.00 83.19 310 GLY A N 1
ATOM 2514 C CA . GLY A 1 310 ? 17.682 3.405 15.422 1.00 83.19 310 GLY A CA 1
ATOM 2515 C C . GLY A 1 310 ? 18.242 2.007 15.177 1.00 83.19 310 GLY A C 1
ATOM 2516 O O . GLY A 1 310 ? 18.906 1.771 14.175 1.00 83.19 310 GLY A O 1
ATOM 2517 N N . ASN A 1 311 ? 17.951 1.090 16.102 1.00 82.00 311 ASN A N 1
ATOM 2518 C CA . ASN A 1 311 ? 18.353 -0.321 16.010 1.00 82.00 311 ASN A CA 1
ATOM 2519 C C . ASN A 1 311 ? 17.155 -1.262 15.772 1.00 82.00 311 ASN A C 1
ATOM 2521 O O . ASN A 1 311 ? 17.306 -2.475 15.897 1.00 82.00 311 ASN A O 1
ATOM 2525 N N . ASP A 1 312 ? 15.973 -0.711 15.483 1.00 85.56 312 ASP A N 1
ATOM 2526 C CA . ASP A 1 312 ? 14.774 -1.486 15.157 1.00 85.56 312 ASP A CA 1
ATOM 2527 C C . ASP A 1 312 ? 14.793 -1.992 13.705 1.00 85.56 312 ASP A C 1
ATOM 2529 O O . ASP A 1 312 ? 15.612 -1.561 12.891 1.00 85.56 312 ASP A O 1
ATOM 2533 N N . GLU A 1 313 ? 13.902 -2.937 13.397 1.00 84.19 313 GLU A N 1
ATOM 2534 C CA . GLU A 1 313 ? 13.796 -3.565 12.073 1.00 84.19 313 GLU A CA 1
ATOM 2535 C C . GLU A 1 313 ? 13.563 -2.522 10.971 1.00 84.19 313 GLU A C 1
ATOM 2537 O O . GLU A 1 313 ? 14.243 -2.553 9.949 1.00 84.19 313 GLU A O 1
ATOM 2542 N N . ILE A 1 314 ? 12.713 -1.522 11.230 1.00 84.75 314 ILE A N 1
ATOM 2543 C CA . ILE A 1 314 ? 12.405 -0.437 10.285 1.00 84.75 314 ILE A CA 1
ATOM 2544 C C . ILE A 1 314 ? 13.654 0.384 9.954 1.00 84.75 314 ILE A C 1
ATOM 2546 O O . ILE A 1 314 ? 13.876 0.717 8.795 1.00 84.75 314 ILE A O 1
ATOM 2550 N N . ALA A 1 315 ? 14.483 0.732 10.943 1.00 87.75 315 ALA A N 1
ATOM 2551 C CA . ALA A 1 315 ? 15.720 1.473 10.701 1.00 87.75 315 ALA A CA 1
ATOM 2552 C C . ALA A 1 315 ? 16.737 0.643 9.901 1.00 87.75 315 ALA A C 1
ATOM 2554 O O . ALA A 1 315 ? 17.420 1.176 9.024 1.00 87.75 315 ALA A O 1
ATOM 2555 N N . GLN A 1 316 ? 16.828 -0.664 10.170 1.00 87.69 316 GLN A N 1
ATOM 2556 C CA . GLN A 1 316 ? 17.705 -1.567 9.419 1.00 87.69 316 GLN A CA 1
ATOM 2557 C C . GLN A 1 316 ? 17.248 -1.711 7.962 1.00 87.69 316 GLN A C 1
ATOM 2559 O O . GLN A 1 316 ? 18.067 -1.615 7.042 1.00 87.69 316 GLN A O 1
ATOM 2564 N N . GLU A 1 317 ? 15.945 -1.882 7.751 1.00 85.50 317 GLU A N 1
ATOM 2565 C CA . GLU A 1 317 ? 15.322 -1.945 6.432 1.00 85.50 317 GLU A CA 1
ATOM 2566 C C . GLU A 1 317 ? 15.498 -0.617 5.684 1.00 85.50 317 GLU A C 1
ATOM 2568 O O . GLU A 1 317 ? 16.016 -0.596 4.566 1.00 85.50 317 GLU A O 1
ATOM 2573 N N . ALA A 1 318 ? 15.211 0.516 6.332 1.00 90.31 318 ALA A N 1
ATOM 2574 C CA . ALA A 1 318 ? 15.399 1.845 5.760 1.00 90.31 318 ALA A CA 1
ATOM 2575 C C . ALA A 1 318 ? 16.850 2.088 5.319 1.00 90.31 318 ALA A C 1
ATOM 2577 O O . ALA A 1 318 ? 17.084 2.568 4.209 1.00 90.31 318 ALA A O 1
ATOM 2578 N N . ALA A 1 319 ? 17.835 1.691 6.130 1.00 90.75 319 ALA A N 1
ATOM 2579 C CA . ALA A 1 319 ? 19.248 1.791 5.775 1.00 90.75 319 ALA A CA 1
ATOM 2580 C C . ALA A 1 319 ? 19.628 0.886 4.586 1.00 90.75 319 ALA A C 1
ATOM 2582 O O . ALA A 1 319 ? 20.468 1.253 3.755 1.00 90.75 319 ALA A O 1
ATOM 2583 N N . ALA A 1 320 ? 19.025 -0.301 4.470 1.00 87.75 320 ALA A N 1
ATOM 2584 C CA . ALA A 1 320 ? 19.221 -1.174 3.317 1.00 87.75 320 ALA A CA 1
ATOM 2585 C C . ALA A 1 320 ? 18.648 -0.551 2.035 1.00 87.75 320 ALA A C 1
ATOM 2587 O O . ALA A 1 320 ? 19.372 -0.457 1.040 1.00 87.75 320 ALA A O 1
ATOM 2588 N N . ILE A 1 321 ? 17.415 -0.042 2.079 1.00 88.25 321 ILE A N 1
ATOM 2589 C CA . ILE A 1 321 ? 16.774 0.633 0.943 1.00 88.25 321 ILE A CA 1
ATOM 2590 C C . ILE A 1 321 ? 17.537 1.913 0.560 1.00 88.25 321 ILE A C 1
ATOM 2592 O O . ILE A 1 321 ? 17.795 2.141 -0.622 1.00 88.25 321 ILE A O 1
ATOM 2596 N N . ALA A 1 322 ? 17.978 2.720 1.532 1.00 92.00 322 ALA A N 1
ATOM 2597 C CA . ALA A 1 322 ? 18.722 3.961 1.294 1.00 92.00 322 ALA A CA 1
ATOM 2598 C C . ALA A 1 322 ? 20.002 3.730 0.474 1.00 92.00 322 ALA A C 1
ATOM 2600 O O . ALA A 1 322 ? 20.328 4.517 -0.423 1.00 92.00 322 ALA A O 1
ATOM 2601 N N . ARG A 1 323 ? 20.705 2.612 0.716 1.00 90.00 323 ARG A N 1
ATOM 2602 C CA . ARG A 1 323 ? 21.866 2.205 -0.095 1.00 90.00 323 ARG A CA 1
ATOM 2603 C C . ARG A 1 323 ? 21.484 1.932 -1.547 1.00 90.00 323 ARG A C 1
ATOM 2605 O O . ARG A 1 323 ? 22.232 2.314 -2.448 1.00 90.00 323 ARG A O 1
ATOM 2612 N N . ILE A 1 324 ? 20.328 1.318 -1.791 1.00 87.69 324 ILE A N 1
ATOM 2613 C CA . ILE A 1 324 ? 19.855 1.072 -3.156 1.00 87.69 324 ILE A CA 1
ATOM 2614 C C . ILE A 1 324 ? 19.461 2.386 -3.832 1.00 87.69 324 ILE A C 1
ATOM 2616 O O . ILE A 1 324 ? 19.881 2.628 -4.964 1.00 87.69 324 ILE A O 1
ATOM 2620 N N . CYS A 1 325 ? 18.751 3.274 -3.132 1.00 91.62 325 CYS A N 1
ATOM 2621 C CA . CYS A 1 325 ? 18.429 4.611 -3.632 1.00 91.62 325 CYS A CA 1
ATOM 2622 C C . CYS A 1 325 ? 19.693 5.386 -4.024 1.00 91.62 325 CYS A C 1
ATOM 2624 O O . CYS A 1 325 ? 19.758 5.948 -5.114 1.00 91.62 325 CYS A O 1
ATOM 2626 N N . LYS A 1 326 ? 20.742 5.349 -3.189 1.00 92.75 326 LYS A N 1
ATOM 2627 C CA . LYS A 1 326 ? 22.041 5.965 -3.500 1.00 92.75 326 LYS A CA 1
ATOM 2628 C C . LYS A 1 326 ? 22.627 5.431 -4.808 1.00 92.75 326 LYS A C 1
ATOM 2630 O O . LYS A 1 326 ? 23.034 6.222 -5.656 1.00 92.75 326 LYS A O 1
ATOM 2635 N N . ASN A 1 327 ? 22.662 4.111 -4.979 1.00 89.19 327 ASN A N 1
ATOM 2636 C CA . ASN A 1 327 ? 23.207 3.492 -6.185 1.00 89.19 327 ASN A CA 1
ATOM 2637 C C . ASN A 1 327 ? 22.377 3.859 -7.422 1.00 89.19 327 ASN A C 1
ATOM 2639 O O . ASN A 1 327 ? 22.932 4.300 -8.427 1.00 89.19 327 ASN A O 1
ATOM 2643 N N . ASN A 1 328 ? 21.052 3.740 -7.337 1.00 88.94 328 ASN A N 1
ATOM 2644 C CA . ASN A 1 328 ? 20.156 4.022 -8.455 1.00 88.94 328 ASN A CA 1
ATOM 2645 C C . ASN A 1 328 ? 20.132 5.508 -8.836 1.00 88.94 328 ASN A C 1
ATOM 2647 O O . ASN A 1 328 ? 20.032 5.819 -10.022 1.00 88.94 328 ASN A O 1
ATOM 2651 N N . SER A 1 329 ? 20.281 6.420 -7.871 1.00 92.75 329 SER A N 1
ATOM 2652 C CA . SER A 1 329 ? 20.453 7.857 -8.123 1.00 92.75 329 SER A CA 1
ATOM 2653 C C . SER A 1 329 ? 21.705 8.131 -8.958 1.00 92.75 329 SER A C 1
ATOM 2655 O O . SER A 1 329 ? 21.633 8.775 -10.006 1.00 92.75 329 SER A O 1
ATOM 2657 N N . VAL A 1 330 ? 22.855 7.580 -8.547 1.00 90.62 330 VAL A N 1
ATOM 2658 C CA . VAL A 1 330 ? 24.127 7.741 -9.271 1.00 90.62 330 VAL A CA 1
ATOM 2659 C C . VAL A 1 330 ? 24.026 7.166 -10.682 1.00 90.62 330 VAL A C 1
ATOM 2661 O O . VAL A 1 330 ? 24.369 7.842 -11.649 1.00 90.62 330 VAL A O 1
ATOM 2664 N N . VAL A 1 331 ? 23.509 5.944 -10.806 1.00 87.12 331 VAL A N 1
ATOM 2665 C CA . VAL A 1 331 ? 23.318 5.256 -12.088 1.00 87.12 331 VAL A CA 1
ATOM 2666 C C . VAL A 1 331 ? 22.406 6.066 -13.015 1.00 87.12 331 VAL A C 1
ATOM 2668 O O . VAL A 1 331 ? 22.779 6.332 -14.156 1.00 87.12 331 VAL A O 1
ATOM 2671 N N . SER A 1 332 ? 21.251 6.519 -12.522 1.00 90.06 332 SER A N 1
ATOM 2672 C CA . SER A 1 332 ? 20.306 7.321 -13.308 1.00 90.06 332 SER A CA 1
ATOM 2673 C C . SER A 1 332 ? 20.938 8.637 -13.765 1.00 90.06 332 SER A C 1
ATOM 2675 O O . SER A 1 332 ? 20.792 9.024 -14.923 1.00 90.06 332 SER A O 1
ATOM 2677 N N . ARG A 1 333 ? 21.734 9.287 -12.906 1.00 92.12 333 ARG A N 1
ATOM 2678 C CA . ARG A 1 333 ? 22.442 10.526 -13.245 1.00 92.12 333 ARG A CA 1
ATOM 2679 C C . ARG A 1 333 ? 23.508 10.316 -14.327 1.00 92.12 333 ARG A C 1
ATOM 2681 O O . ARG A 1 333 ? 23.567 11.108 -15.264 1.00 92.12 333 ARG A O 1
ATOM 2688 N N . ILE A 1 334 ? 24.280 9.229 -14.266 1.00 87.19 334 ILE A N 1
ATOM 2689 C CA . ILE A 1 334 ? 25.272 8.878 -15.303 1.00 87.19 334 ILE A CA 1
ATOM 2690 C C . ILE A 1 334 ? 24.593 8.618 -16.654 1.00 87.19 334 ILE A C 1
ATOM 2692 O O . ILE A 1 334 ? 25.070 9.091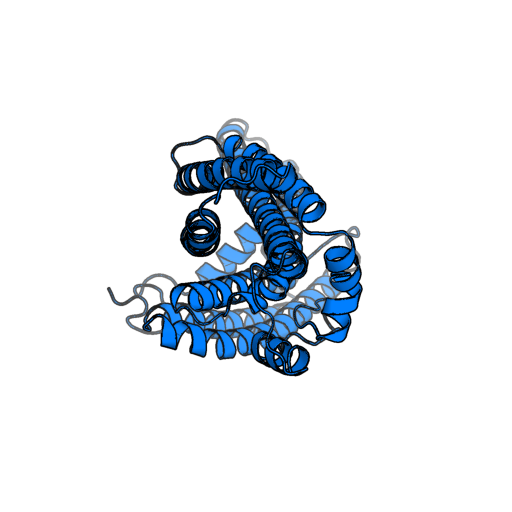 -17.686 1.00 87.19 334 ILE A O 1
ATOM 2696 N N . ILE A 1 335 ? 23.475 7.886 -16.660 1.00 85.25 335 ILE A N 1
ATOM 2697 C CA . ILE A 1 335 ? 22.733 7.615 -17.899 1.00 85.25 335 ILE A CA 1
ATOM 2698 C C . ILE A 1 335 ? 22.134 8.918 -18.449 1.00 85.25 335 ILE A C 1
ATOM 2700 O O . ILE A 1 335 ? 22.191 9.162 -19.655 1.00 85.25 335 ILE A O 1
ATOM 2704 N N . SER A 1 336 ? 21.627 9.795 -17.574 1.00 88.06 336 SER A N 1
ATOM 2705 C CA . SER A 1 336 ? 21.076 11.095 -17.976 1.00 88.06 336 SER A CA 1
ATOM 2706 C C . SER A 1 336 ? 22.109 12.020 -18.631 1.00 88.06 336 SER A C 1
ATOM 2708 O O . SER A 1 336 ? 21.752 12.781 -19.527 1.00 88.06 336 SER A O 1
ATOM 2710 N N . SER A 1 337 ? 23.388 11.935 -18.243 1.00 84.69 337 SER A N 1
ATOM 2711 C CA . SER A 1 337 ? 24.459 12.786 -18.777 1.00 84.69 337 SER A CA 1
ATOM 2712 C C . SER A 1 337 ? 25.035 12.305 -20.116 1.00 84.69 337 SER A C 1
ATOM 2714 O O . SER A 1 337 ? 25.969 12.917 -20.627 1.00 84.69 337 SER A O 1
ATOM 2716 N N . GLY A 1 338 ? 24.518 11.212 -20.691 1.00 68.00 338 GLY A N 1
ATOM 2717 C CA . GLY A 1 338 ? 24.944 10.711 -22.004 1.00 68.00 338 GLY A CA 1
ATOM 2718 C C . GLY A 1 338 ? 26.318 10.030 -22.022 1.00 68.00 338 GLY A C 1
ATOM 2719 O O . GLY A 1 338 ? 26.875 9.806 -23.099 1.00 68.00 338 GLY A O 1
ATOM 2720 N N . SER A 1 339 ? 26.872 9.674 -20.857 1.00 59.31 339 SER A N 1
ATOM 2721 C CA . SER A 1 339 ? 28.121 8.911 -20.786 1.00 59.31 339 SER A CA 1
ATOM 2722 C C . SER A 1 339 ? 27.901 7.527 -21.401 1.00 59.31 339 SER A C 1
ATOM 2724 O O . SER A 1 339 ? 27.181 6.709 -20.835 1.00 59.31 339 SER A O 1
ATOM 2726 N N . LYS A 1 340 ? 28.537 7.263 -22.554 1.00 50.38 340 LYS A N 1
ATOM 2727 C CA . LYS A 1 340 ? 28.479 6.020 -23.361 1.00 50.38 340 LYS A CA 1
ATOM 2728 C C . LYS A 1 340 ? 28.946 4.741 -22.649 1.00 50.38 340 LYS A C 1
ATOM 2730 O O . LYS A 1 340 ? 29.182 3.734 -23.311 1.00 50.38 340 LYS A O 1
ATOM 2735 N N . ASN A 1 341 ? 29.104 4.749 -21.332 1.00 47.31 341 ASN A N 1
ATOM 2736 C CA . ASN A 1 341 ? 29.397 3.511 -20.641 1.00 47.31 341 ASN A CA 1
ATOM 2737 C C . ASN A 1 341 ? 28.144 2.648 -20.695 1.00 47.31 341 ASN A C 1
ATOM 2739 O O . ASN A 1 341 ? 27.037 3.124 -20.438 1.00 47.31 341 ASN A O 1
ATOM 2743 N N . GLU A 1 342 ? 28.337 1.384 -21.047 1.00 49.59 342 GLU A N 1
ATOM 2744 C CA . GLU A 1 342 ? 27.408 0.286 -20.817 1.00 49.59 342 GLU A CA 1
ATOM 2745 C C . GLU A 1 342 ? 27.170 0.174 -19.306 1.00 49.59 342 GLU A C 1
ATOM 2747 O O . GLU A 1 342 ? 27.650 -0.730 -18.628 1.00 49.59 342 GLU A O 1
ATOM 2752 N N . VAL A 1 343 ? 26.499 1.172 -18.730 1.00 50.91 343 VAL A N 1
ATOM 2753 C CA . VAL A 1 343 ? 26.053 1.150 -17.351 1.00 50.91 343 VAL A CA 1
ATOM 2754 C C . VAL A 1 343 ? 25.171 -0.074 -17.277 1.00 50.91 343 VAL A C 1
ATOM 2756 O O . VAL A 1 343 ? 24.153 -0.144 -17.967 1.00 50.91 343 VAL A O 1
ATOM 2759 N N . ASN A 1 344 ? 25.660 -1.067 -16.537 1.00 52.59 344 ASN A N 1
ATOM 2760 C CA . ASN A 1 344 ? 25.164 -2.427 -16.572 1.00 52.59 344 ASN A CA 1
ATOM 2761 C C . ASN A 1 344 ? 23.671 -2.377 -16.229 1.00 52.59 344 ASN A C 1
ATOM 2763 O O . ASN A 1 344 ? 23.301 -2.214 -15.069 1.00 52.59 344 ASN A O 1
ATOM 2767 N N . PHE A 1 345 ? 22.817 -2.426 -17.256 1.00 54.38 345 PHE A N 1
ATOM 2768 C CA . PHE A 1 345 ? 21.353 -2.367 -17.153 1.00 54.38 345 PHE A CA 1
ATOM 2769 C C . PHE A 1 345 ? 20.856 -3.386 -16.124 1.00 54.38 345 PHE A C 1
ATOM 2771 O O . PHE A 1 345 ? 19.946 -3.119 -15.345 1.00 54.38 345 PHE A O 1
ATOM 2778 N N . VAL A 1 346 ? 21.582 -4.501 -16.068 1.00 49.22 346 VAL A N 1
ATOM 2779 C CA . VAL A 1 346 ? 21.585 -5.542 -15.053 1.00 49.22 346 VAL A CA 1
ATOM 2780 C C . VAL A 1 346 ? 21.507 -4.974 -13.629 1.00 49.22 346 VAL A C 1
ATOM 2782 O O . VAL A 1 346 ? 20.628 -5.374 -12.888 1.00 49.22 346 VAL A O 1
ATOM 2785 N N . THR A 1 347 ? 22.313 -3.993 -13.227 1.00 52.34 347 THR A N 1
ATOM 2786 C CA . THR A 1 347 ? 22.299 -3.442 -11.858 1.00 52.34 347 THR A CA 1
ATOM 2787 C C . THR A 1 347 ? 21.009 -2.681 -11.532 1.00 52.34 347 THR A C 1
ATOM 2789 O O . THR A 1 347 ? 20.457 -2.860 -10.452 1.00 52.34 347 THR A O 1
ATOM 2792 N N . LEU A 1 348 ? 20.488 -1.869 -12.461 1.00 55.66 348 LEU A N 1
ATOM 2793 C CA . LEU A 1 348 ? 19.200 -1.171 -12.298 1.00 55.66 348 LEU A CA 1
ATOM 2794 C C . LEU A 1 348 ? 18.037 -2.178 -12.275 1.00 55.66 348 LEU A C 1
ATOM 2796 O O . LEU A 1 348 ? 17.118 -2.048 -11.475 1.00 55.66 348 LEU A O 1
ATOM 2800 N N . TRP A 1 349 ? 18.129 -3.215 -13.109 1.00 51.72 349 TRP A N 1
ATOM 2801 C CA . TRP A 1 349 ? 17.192 -4.333 -13.214 1.00 51.72 349 TRP A CA 1
ATOM 2802 C C . TRP A 1 349 ? 17.166 -5.228 -11.963 1.00 51.72 349 TRP A C 1
ATOM 2804 O O . TRP A 1 349 ? 16.103 -5.531 -11.429 1.00 51.72 349 TRP A O 1
ATOM 2814 N N . TYR A 1 350 ? 18.331 -5.582 -11.421 1.00 50.94 350 TYR A N 1
ATOM 2815 C CA . TYR A 1 350 ? 18.457 -6.297 -10.151 1.00 50.94 350 TYR A CA 1
ATOM 2816 C C . TYR A 1 350 ? 18.005 -5.430 -8.971 1.00 50.94 350 TYR A C 1
ATOM 2818 O O . TYR A 1 350 ? 17.448 -5.965 -8.018 1.00 50.94 350 TYR A O 1
ATOM 2826 N N . SER A 1 351 ? 18.190 -4.106 -9.019 1.00 50.62 351 SER A N 1
ATOM 2827 C CA . SER A 1 351 ? 17.631 -3.187 -8.019 1.00 50.62 351 SER A CA 1
ATOM 2828 C C . SER A 1 351 ? 16.103 -3.076 -8.108 1.00 50.62 351 SER A C 1
ATOM 2830 O O . SER A 1 351 ? 15.461 -3.013 -7.065 1.00 50.62 351 SER A O 1
ATOM 2832 N N . LEU A 1 352 ? 15.516 -3.077 -9.315 1.00 52.09 352 LEU A N 1
ATOM 2833 C CA . LEU A 1 352 ? 14.058 -3.137 -9.539 1.00 52.09 352 LEU A CA 1
ATOM 2834 C C . LEU A 1 352 ? 13.454 -4.390 -8.877 1.00 52.09 352 LEU A C 1
ATOM 2836 O O . LEU A 1 352 ? 12.427 -4.300 -8.207 1.00 52.09 352 LEU A O 1
ATOM 2840 N N . TYR A 1 353 ? 14.148 -5.527 -8.998 1.00 47.75 353 TYR A N 1
ATOM 2841 C CA . TYR A 1 353 ? 13.774 -6.809 -8.391 1.00 47.75 353 TYR A CA 1
ATOM 2842 C C . TYR A 1 353 ? 14.005 -6.850 -6.865 1.00 47.75 353 TYR A C 1
ATOM 2844 O O . TYR A 1 353 ? 13.149 -7.304 -6.109 1.00 47.75 353 TYR A O 1
ATOM 2852 N N . ASN A 1 354 ? 15.144 -6.339 -6.379 1.00 46.41 354 ASN A N 1
ATOM 2853 C CA . ASN A 1 354 ? 15.520 -6.405 -4.960 1.00 46.41 354 ASN A CA 1
ATOM 2854 C C . ASN A 1 354 ? 14.854 -5.352 -4.074 1.00 46.41 354 ASN A C 1
ATOM 2856 O O . ASN A 1 354 ? 14.704 -5.597 -2.880 1.00 46.41 354 ASN A O 1
ATOM 2860 N N . ILE A 1 355 ? 14.445 -4.200 -4.617 1.00 50.25 355 ILE A N 1
ATOM 2861 C CA . ILE A 1 355 ? 13.765 -3.183 -3.810 1.00 50.25 355 ILE A CA 1
ATOM 2862 C C . ILE A 1 355 ? 12.437 -3.718 -3.261 1.00 50.25 355 ILE A C 1
ATOM 2864 O O . ILE A 1 355 ? 12.122 -3.427 -2.116 1.00 50.25 355 ILE A O 1
ATOM 2868 N N . PHE A 1 356 ? 11.710 -4.576 -3.983 1.00 47.84 356 PHE A N 1
ATOM 2869 C CA . PHE A 1 356 ? 10.489 -5.179 -3.434 1.00 47.84 356 PHE A CA 1
ATOM 2870 C C . PHE A 1 356 ? 10.741 -6.226 -2.347 1.00 47.84 356 PHE A C 1
ATOM 2872 O O . PHE A 1 356 ? 9.950 -6.300 -1.413 1.00 47.84 356 PHE A O 1
ATOM 2879 N N . ASN A 1 357 ? 11.865 -6.950 -2.397 1.00 41.34 357 ASN A N 1
ATOM 2880 C CA . ASN A 1 357 ? 12.315 -7.811 -1.291 1.00 41.34 357 ASN A CA 1
ATOM 2881 C C . ASN A 1 357 ? 12.708 -7.033 -0.024 1.00 41.34 357 ASN A C 1
ATOM 2883 O O . ASN A 1 357 ? 12.911 -7.650 1.014 1.00 41.34 357 ASN A O 1
ATOM 2887 N N . LEU A 1 358 ? 12.815 -5.705 -0.113 1.00 40.44 358 LEU A N 1
ATOM 2888 C CA . LEU A 1 358 ? 13.164 -4.792 0.976 1.00 40.44 358 LEU A CA 1
ATOM 2889 C C . LEU A 1 358 ? 12.058 -3.762 1.263 1.00 40.44 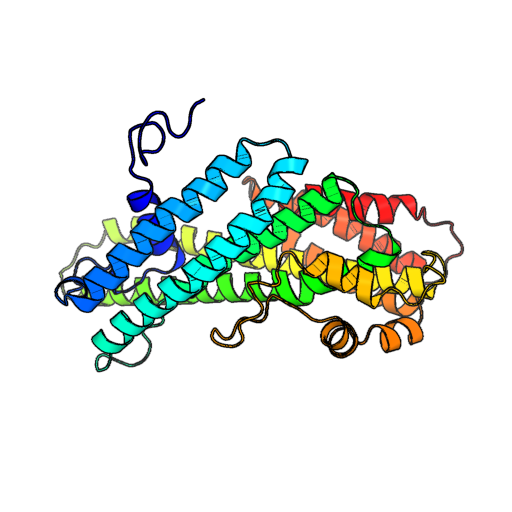358 LEU A C 1
ATOM 2891 O O . LEU A 1 358 ? 12.341 -2.782 1.927 1.00 40.44 358 LEU A O 1
ATOM 2895 N N . ILE A 1 359 ? 10.857 -3.899 0.686 1.00 41.94 359 ILE A N 1
ATOM 2896 C CA . ILE A 1 359 ? 9.752 -2.923 0.813 1.00 41.94 359 ILE A CA 1
ATOM 2897 C C . ILE A 1 359 ? 8.548 -3.497 1.599 1.00 41.94 359 ILE A C 1
ATOM 2899 O O . ILE A 1 359 ? 7.539 -2.800 1.812 1.00 41.94 359 ILE A O 1
ATOM 2903 N N . ILE A 1 360 ? 8.629 -4.756 2.047 1.00 36.97 360 ILE A N 1
ATOM 2904 C CA . ILE A 1 360 ? 7.551 -5.466 2.755 1.00 36.97 360 ILE A CA 1
ATOM 2905 C C . ILE A 1 360 ? 7.959 -5.976 4.115 1.00 36.97 360 ILE A C 1
ATOM 2907 O O . ILE A 1 360 ? 8.934 -6.755 4.177 1.00 36.97 360 ILE A O 1
#

Organism: NCBI:txid387005